Protein AF-A0AB40CS10-F1 (afdb_monomer)

Mean predicted aligned error: 10.95 Å

Radius of gyration: 21.11 Å; Cα contacts (8 Å, |Δi|>4): 238; chains: 1; bounding box: 49×52×64 Å

Structure (m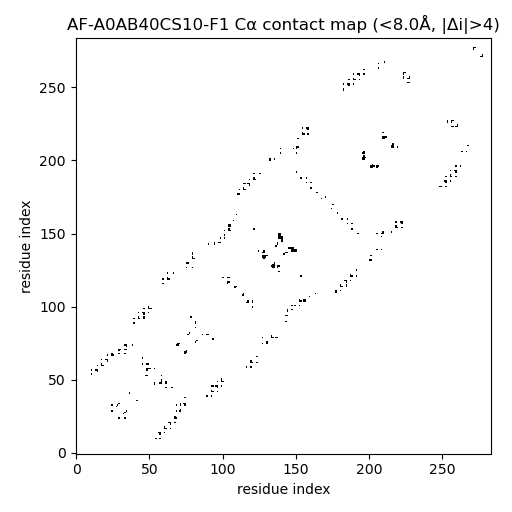mCIF, N/CA/C/O backbone):
data_AF-A0AB40CS10-F1
#
_entry.id   AF-A0AB40CS10-F1
#
loop_
_atom_site.group_PDB
_atom_site.id
_atom_site.type_symbol
_atom_site.label_atom_id
_atom_site.label_alt_id
_atom_site.label_comp_id
_atom_site.label_asym_id
_atom_site.label_entity_id
_atom_site.label_seq_id
_atom_site.pdbx_PDB_ins_code
_atom_site.Cartn_x
_atom_site.Cartn_y
_atom_site.Cartn_z
_atom_site.occupancy
_atom_site.B_iso_or_equiv
_atom_site.auth_seq_id
_atom_site.auth_comp_id
_atom_site.auth_asym_id
_atom_site.auth_atom_id
_atom_site.pdbx_PDB_model_num
ATOM 1 N N . MET A 1 1 ? -33.032 18.300 8.503 1.00 45.75 1 MET A N 1
ATOM 2 C CA . MET A 1 1 ? -31.921 19.100 9.081 1.00 45.75 1 MET A CA 1
ATOM 3 C C . MET A 1 1 ? -31.318 18.489 10.353 1.00 45.75 1 MET A C 1
ATOM 5 O O . MET A 1 1 ? -30.098 18.487 10.452 1.00 45.75 1 MET A O 1
ATOM 9 N N . GLN A 1 2 ? -32.099 17.916 11.283 1.00 42.25 2 GLN A N 1
ATOM 10 C CA . GLN A 1 2 ? -31.566 17.312 12.524 1.00 42.25 2 GLN A CA 1
ATOM 11 C C . GLN A 1 2 ? -30.641 16.091 12.319 1.00 42.25 2 GLN A C 1
ATOM 13 O O . GLN A 1 2 ? -29.603 16.027 12.966 1.00 42.25 2 GLN A O 1
ATOM 18 N N . GLN A 1 3 ? -30.928 15.184 11.374 1.00 47.53 3 GLN A N 1
ATOM 19 C CA . GLN A 1 3 ? -30.048 14.030 11.077 1.00 47.53 3 GLN A CA 1
ATOM 20 C C . GLN A 1 3 ? -28.659 14.425 10.537 1.00 47.53 3 GLN A C 1
ATOM 22 O O . GLN A 1 3 ? -27.663 13.765 10.810 1.00 47.53 3 GLN A O 1
ATOM 27 N N . ILE A 1 4 ? -28.565 15.531 9.792 1.00 51.28 4 ILE A N 1
ATOM 28 C CA . ILE A 1 4 ? -27.283 16.025 9.257 1.00 51.28 4 ILE A CA 1
ATOM 29 C C . ILE A 1 4 ? -26.457 16.678 10.376 1.00 51.28 4 ILE A C 1
ATOM 31 O O . ILE A 1 4 ? -25.229 16.586 10.389 1.00 51.28 4 ILE A O 1
ATOM 35 N N . ALA A 1 5 ? -27.127 17.333 11.329 1.00 46.53 5 ALA A N 1
ATOM 36 C CA . ALA A 1 5 ? -26.480 17.911 12.499 1.00 46.53 5 ALA A CA 1
ATOM 37 C C . ALA A 1 5 ? -25.959 16.823 13.456 1.00 46.53 5 ALA A C 1
ATOM 39 O O . ALA A 1 5 ? -24.823 16.939 13.912 1.00 46.53 5 ALA A O 1
ATOM 40 N N . SER A 1 6 ? -26.723 15.747 13.698 1.00 57.31 6 SER A N 1
ATOM 41 C CA . SER A 1 6 ? -26.280 14.639 14.559 1.00 57.31 6 SER A CA 1
ATOM 42 C C . SER A 1 6 ? -25.070 13.902 13.974 1.00 57.31 6 SER A C 1
ATOM 44 O O . SER A 1 6 ? -24.085 13.714 14.683 1.00 57.31 6 SER A O 1
ATOM 46 N N . GLY A 1 7 ? -25.070 13.605 12.668 1.00 61.88 7 GLY A N 1
ATOM 47 C CA . GLY A 1 7 ? -23.935 12.944 12.008 1.00 61.88 7 GLY A CA 1
ATOM 48 C C . GLY A 1 7 ? -22.641 13.771 12.033 1.00 61.88 7 GLY A C 1
ATOM 49 O O . GLY A 1 7 ? -21.550 13.231 12.207 1.00 61.88 7 GLY A O 1
ATOM 50 N N . LYS A 1 8 ? -22.733 15.107 11.938 1.00 62.50 8 LYS A N 1
ATOM 51 C CA . LYS A 1 8 ? -21.559 15.993 12.071 1.00 62.50 8 LYS A CA 1
ATOM 52 C C . LYS A 1 8 ? -21.007 16.043 13.499 1.00 62.50 8 LYS A C 1
ATOM 54 O O . LYS A 1 8 ? -19.799 16.204 13.667 1.00 62.50 8 LYS A O 1
ATOM 59 N N . VAL A 1 9 ? -21.864 15.950 14.516 1.00 69.19 9 VAL A N 1
ATOM 60 C CA . VAL A 1 9 ? -21.441 15.905 15.927 1.00 69.19 9 VAL A CA 1
ATOM 61 C C . VAL A 1 9 ? -20.759 14.572 16.233 1.00 69.19 9 VAL A C 1
ATOM 63 O O . VAL A 1 9 ? -19.693 14.566 16.843 1.00 69.19 9 VAL A O 1
ATOM 66 N N . GLU A 1 10 ? -21.307 13.469 15.727 1.00 72.88 10 GLU A N 1
ATOM 67 C CA . GLU A 1 10 ? -20.735 12.131 15.877 1.00 72.88 10 GLU A CA 1
ATOM 68 C C . GLU A 1 10 ? -19.341 12.024 15.239 1.00 72.88 10 GLU A C 1
ATOM 70 O O . GLU A 1 10 ? -18.393 11.602 15.898 1.00 72.88 10 GLU A O 1
ATOM 75 N N . GLN A 1 11 ? -19.165 12.521 14.009 1.00 71.38 11 GLN A N 1
ATOM 76 C CA . GLN A 1 11 ? -17.847 12.560 13.359 1.00 71.38 11 GLN A CA 1
ATOM 77 C C . GLN A 1 11 ? -16.824 13.393 14.145 1.00 71.38 11 GLN A C 1
ATOM 79 O O . GLN A 1 11 ? -15.661 13.008 14.250 1.00 71.38 11 GLN A O 1
ATOM 84 N N . LYS A 1 12 ? -17.232 14.529 14.727 1.00 75.50 12 LYS A N 1
ATOM 85 C CA . LYS A 1 12 ? -16.342 15.347 15.568 1.00 75.50 12 LYS A CA 1
ATOM 86 C C . LYS A 1 12 ? -15.947 14.622 16.854 1.00 75.50 12 LYS A C 1
ATOM 88 O O . LYS A 1 12 ? -14.774 14.660 17.222 1.00 75.50 12 LYS A O 1
ATOM 93 N N . ALA A 1 13 ? -16.895 13.955 17.511 1.00 76.56 13 ALA A N 1
ATOM 94 C CA . ALA A 1 13 ? -16.631 13.158 18.707 1.00 76.56 13 ALA A CA 1
ATOM 95 C C . ALA A 1 13 ? -15.670 11.996 18.403 1.00 76.56 13 ALA A C 1
ATOM 97 O O . ALA A 1 13 ? -14.696 11.803 19.128 1.00 76.56 13 ALA A O 1
ATOM 98 N N . GLN A 1 14 ? -15.880 11.295 17.284 1.00 77.12 14 GLN A N 1
ATOM 99 C CA . GLN A 1 14 ? -14.984 10.248 16.791 1.00 77.12 14 GLN A CA 1
ATOM 100 C C . GLN A 1 14 ? -13.567 10.788 16.556 1.00 77.12 14 GLN A C 1
ATOM 102 O O . GLN A 1 14 ? -12.605 10.242 17.089 1.00 77.12 14 GLN A O 1
ATOM 107 N N . ILE A 1 15 ? -13.415 11.899 15.827 1.00 76.06 15 ILE A N 1
ATOM 108 C CA . ILE A 1 15 ? -12.101 12.513 15.562 1.00 76.06 15 ILE A CA 1
ATOM 109 C C . ILE A 1 15 ? -11.381 12.900 16.863 1.00 76.06 15 ILE A C 1
ATOM 111 O O . ILE A 1 15 ? -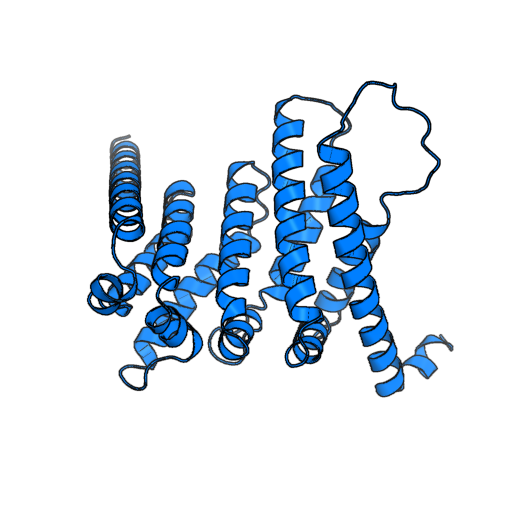10.174 12.668 16.987 1.00 76.06 15 ILE A O 1
ATOM 115 N N . LEU A 1 16 ? -12.094 13.469 17.841 1.00 78.31 16 LEU A N 1
ATOM 116 C CA . LEU A 1 16 ? -11.524 13.805 19.149 1.00 78.31 16 LEU A CA 1
ATOM 117 C C . LEU A 1 16 ? -11.071 12.551 19.899 1.00 78.31 16 LEU A C 1
ATOM 119 O O . LEU A 1 16 ? -9.929 12.504 20.355 1.00 78.31 16 LEU A O 1
ATOM 123 N N . ALA A 1 17 ? -11.913 11.518 19.953 1.00 80.06 17 ALA A N 1
ATOM 124 C CA . ALA A 1 17 ? -11.564 10.240 20.563 1.00 80.06 17 ALA A CA 1
ATOM 125 C C . ALA A 1 17 ? -10.317 9.625 19.904 1.00 80.06 17 ALA A C 1
ATOM 127 O O . ALA A 1 17 ? -9.397 9.210 20.606 1.00 80.06 17 ALA A O 1
ATOM 128 N N . PHE A 1 18 ? -10.215 9.648 18.570 1.00 74.31 18 PHE A N 1
ATOM 129 C CA . PHE A 1 18 ? -9.018 9.178 17.863 1.00 74.31 18 PHE A CA 1
ATOM 130 C C . PHE A 1 18 ? -7.791 10.029 18.126 1.00 74.31 18 PHE A C 1
ATOM 132 O O . PHE A 1 18 ? -6.685 9.499 18.180 1.00 74.31 18 PHE A O 1
ATOM 139 N N . SER A 1 19 ? -7.948 11.340 18.258 1.00 75.56 19 SER A N 1
ATOM 140 C CA . SER A 1 19 ? -6.824 12.228 18.553 1.00 75.56 19 SER A CA 1
ATOM 141 C C . SER A 1 19 ? -6.273 11.950 19.952 1.00 75.56 19 SER A C 1
ATOM 143 O O . SER A 1 19 ? -5.061 11.828 20.112 1.00 75.56 19 SER A O 1
ATOM 145 N N . ILE A 1 20 ? -7.158 11.738 20.932 1.00 79.50 20 ILE A N 1
ATOM 146 C CA . ILE A 1 20 ? -6.795 11.329 22.294 1.00 79.50 20 ILE A CA 1
ATOM 147 C C . ILE A 1 20 ? -6.145 9.941 22.284 1.00 79.50 20 ILE A C 1
ATOM 149 O O . ILE A 1 20 ? -5.067 9.776 22.846 1.00 79.50 20 ILE A O 1
ATOM 153 N N . MET A 1 21 ? -6.737 8.958 21.598 1.00 77.50 21 MET A N 1
ATOM 154 C CA . MET A 1 21 ? -6.167 7.609 21.497 1.00 77.50 21 MET A CA 1
ATOM 155 C C . MET A 1 21 ? -4.789 7.612 20.834 1.00 77.50 21 MET A C 1
ATOM 157 O O . MET A 1 21 ? -3.873 6.977 21.344 1.00 77.50 21 MET A O 1
ATOM 161 N N . ASN A 1 22 ? -4.612 8.352 19.736 1.00 72.88 22 ASN A N 1
ATOM 162 C CA . ASN A 1 22 ? -3.311 8.500 19.082 1.00 72.88 22 ASN A CA 1
ATOM 163 C C . ASN A 1 22 ? -2.281 9.135 20.023 1.00 72.88 22 ASN A C 1
ATOM 165 O O . ASN A 1 22 ? -1.144 8.670 20.068 1.00 72.88 22 ASN A O 1
ATOM 169 N N . LEU A 1 23 ? -2.677 10.153 20.795 1.00 79.12 23 LEU A N 1
ATOM 170 C CA . LEU A 1 23 ? -1.802 10.800 21.770 1.00 79.12 23 LEU A CA 1
ATOM 171 C C . LEU A 1 23 ? -1.382 9.822 22.876 1.00 79.12 23 LEU A C 1
ATOM 173 O O . LEU A 1 23 ? -0.184 9.624 23.076 1.00 79.12 23 LEU A O 1
ATOM 177 N N . ILE A 1 24 ? -2.345 9.153 23.519 1.00 75.44 24 ILE A N 1
ATOM 178 C CA . ILE A 1 24 ? -2.089 8.140 24.555 1.00 75.44 24 ILE A CA 1
ATOM 179 C C . ILE A 1 24 ? -1.156 7.062 24.009 1.00 75.44 24 ILE A C 1
ATOM 181 O O . ILE A 1 24 ? -0.142 6.749 24.632 1.00 75.44 24 ILE A O 1
ATOM 185 N N . TRP A 1 25 ? -1.444 6.522 22.823 1.00 73.06 25 TRP A N 1
ATOM 186 C CA . TRP A 1 25 ? -0.614 5.468 22.256 1.00 73.06 25 TRP A CA 1
ATOM 187 C C . TRP A 1 25 ? 0.778 5.940 21.869 1.00 73.06 25 TRP A C 1
ATOM 189 O O . TRP A 1 25 ? 1.714 5.159 22.012 1.00 73.06 25 TRP A O 1
ATOM 199 N N . SER A 1 26 ? 0.930 7.177 21.394 1.00 71.06 26 SER A N 1
ATOM 200 C CA . SER A 1 26 ? 2.242 7.741 21.065 1.00 71.06 26 SER A CA 1
ATOM 201 C C . SER A 1 26 ? 3.137 7.919 22.295 1.00 71.06 26 SER A C 1
ATOM 203 O O . SER A 1 26 ? 4.353 7.818 22.170 1.00 71.06 26 SER A O 1
ATOM 205 N N . GLN A 1 27 ? 2.541 8.130 23.474 1.00 73.88 27 GLN A N 1
ATOM 206 C CA . GLN A 1 27 ? 3.248 8.303 24.748 1.00 73.88 27 GLN A CA 1
ATOM 207 C C . GLN A 1 27 ? 3.382 7.009 25.566 1.00 73.88 27 GLN A C 1
ATOM 209 O O . GLN A 1 27 ? 4.167 6.956 26.508 1.00 73.88 27 GLN A O 1
ATOM 214 N N . SER A 1 28 ? 2.621 5.969 25.227 1.00 69.50 28 SER A N 1
ATOM 215 C CA . SER A 1 28 ? 2.643 4.683 25.928 1.00 69.50 28 SER A CA 1
ATOM 216 C C . SER A 1 28 ? 3.743 3.768 25.398 1.00 69.50 28 SER A C 1
ATOM 218 O O . SER A 1 28 ? 3.962 3.699 24.186 1.00 69.50 28 SER A O 1
ATOM 220 N N . GLU A 1 29 ? 4.356 2.968 26.276 1.00 68.19 29 GLU A N 1
ATOM 221 C CA . GLU A 1 29 ? 5.254 1.900 25.834 1.00 68.19 29 GLU A CA 1
ATOM 222 C C . GLU A 1 29 ? 4.507 0.885 24.942 1.00 68.19 29 GLU A C 1
ATOM 224 O O . GLU A 1 29 ? 3.530 0.265 25.392 1.00 68.19 29 GLU A O 1
ATOM 229 N N . PRO A 1 30 ? 4.969 0.663 23.691 1.00 64.31 30 PRO A N 1
ATOM 230 C CA . PRO A 1 30 ? 4.304 -0.206 22.718 1.00 64.31 30 PRO A CA 1
ATOM 231 C C . PRO A 1 30 ? 4.051 -1.638 23.197 1.00 64.31 30 PRO A C 1
ATOM 233 O O . PRO A 1 30 ? 3.107 -2.287 22.759 1.00 64.31 30 PRO A O 1
ATOM 236 N N . ASN A 1 31 ? 4.900 -2.153 24.081 1.00 63.72 31 ASN A N 1
ATOM 237 C CA . ASN A 1 31 ? 4.856 -3.559 24.470 1.00 63.72 31 ASN A CA 1
ATOM 238 C C . ASN A 1 31 ? 3.947 -3.813 25.678 1.00 63.72 31 ASN A C 1
ATOM 240 O O . ASN A 1 31 ? 3.448 -4.916 25.833 1.00 63.72 31 ASN A O 1
ATOM 244 N N . VAL A 1 32 ? 3.680 -2.804 26.514 1.00 65.44 32 VAL A N 1
ATOM 245 C CA . VAL A 1 32 ? 2.928 -3.001 27.765 1.00 65.44 32 VAL A CA 1
ATOM 246 C C . VAL A 1 32 ? 1.439 -2.726 27.579 1.00 65.44 32 VAL A C 1
ATOM 248 O O . VAL A 1 32 ? 0.600 -3.503 28.031 1.00 65.44 32 VAL A O 1
ATOM 251 N N . VAL A 1 33 ? 1.094 -1.623 26.910 1.00 62.44 33 VAL A N 1
ATOM 252 C CA . VAL A 1 33 ? -0.307 -1.193 26.768 1.00 62.44 33 VAL A CA 1
ATOM 253 C C . VAL A 1 33 ? -0.970 -1.860 25.564 1.00 62.44 33 VAL A C 1
ATOM 255 O O . VAL A 1 33 ? -2.112 -2.307 25.674 1.00 62.44 33 VAL A O 1
ATOM 258 N N . ARG A 1 34 ? -0.256 -1.977 24.433 1.00 69.12 34 ARG A N 1
ATOM 259 C CA . ARG A 1 34 ? -0.823 -2.475 23.161 1.00 69.12 34 ARG A CA 1
ATOM 260 C C . ARG A 1 34 ? -1.005 -3.989 23.130 1.00 69.12 34 ARG A C 1
ATOM 262 O O . ARG A 1 34 ? -1.877 -4.475 22.430 1.00 69.12 34 ARG A O 1
ATOM 269 N N . GLU A 1 35 ? -0.207 -4.723 23.901 1.00 64.81 35 GLU A N 1
ATOM 270 C CA . GLU A 1 35 ? -0.367 -6.173 24.053 1.00 64.81 35 GLU A CA 1
ATOM 271 C C . GLU A 1 35 ? -1.586 -6.521 24.924 1.00 64.81 35 GLU A C 1
ATOM 273 O O . GLU A 1 35 ? -2.267 -7.508 24.671 1.00 64.81 35 GLU A O 1
ATOM 278 N N . LYS A 1 36 ? -1.891 -5.686 25.930 1.00 64.31 36 LYS A N 1
ATOM 279 C CA . LYS A 1 36 ? -3.023 -5.890 26.851 1.00 64.31 36 LYS A CA 1
ATOM 280 C C . LYS A 1 36 ? -4.366 -5.437 26.279 1.00 64.31 36 LYS A C 1
ATOM 282 O O . LYS A 1 36 ? -5.406 -5.953 26.678 1.00 64.31 36 LYS A O 1
ATOM 287 N N . THR A 1 37 ? -4.357 -4.465 25.368 1.00 60.50 37 THR A N 1
ATOM 288 C CA . THR A 1 37 ? -5.553 -4.052 24.625 1.00 60.50 37 THR A CA 1
ATOM 289 C C . THR A 1 37 ? -5.769 -5.057 23.502 1.00 60.50 37 THR A C 1
ATOM 291 O O . THR A 1 37 ? -5.126 -4.970 22.464 1.00 60.50 37 THR A O 1
ATOM 294 N N . GLY A 1 38 ? -6.614 -6.063 23.749 1.00 64.88 38 GLY A N 1
ATOM 295 C CA . GLY A 1 38 ? -6.861 -7.168 22.819 1.00 64.88 38 GLY A CA 1
ATOM 296 C C . GLY A 1 38 ? -6.987 -6.703 21.363 1.00 64.88 38 GLY A C 1
ATOM 297 O O . GLY A 1 38 ? -7.747 -5.786 21.051 1.00 64.88 38 GLY A O 1
ATOM 298 N N . LEU A 1 39 ? -6.218 -7.341 20.476 1.00 73.56 39 LEU A N 1
ATOM 299 C CA . LEU A 1 39 ? -6.093 -6.957 19.069 1.00 73.56 39 LEU A CA 1
ATOM 300 C C . LEU A 1 39 ? -7.430 -7.012 18.316 1.00 73.56 39 LEU A C 1
ATOM 302 O O . LEU A 1 39 ? -7.689 -6.178 17.452 1.00 73.56 39 LEU A O 1
ATOM 306 N N . LEU A 1 40 ? -8.275 -7.987 18.648 1.00 77.56 40 LEU A N 1
ATOM 307 C CA . LEU A 1 40 ? -9.520 -8.250 17.933 1.00 77.56 40 LEU A CA 1
ATOM 308 C C . LEU A 1 40 ? -10.530 -7.083 18.042 1.00 77.56 40 LEU A C 1
ATOM 310 O O . LEU A 1 40 ? -10.847 -6.525 16.993 1.00 77.56 40 LEU A O 1
ATOM 314 N N . PRO A 1 41 ? -10.936 -6.603 19.240 1.00 80.19 41 PRO A N 1
ATOM 315 C CA . PRO A 1 41 ? -11.817 -5.431 19.367 1.00 80.19 41 PRO A CA 1
ATOM 316 C C . PRO A 1 41 ? -11.304 -4.181 18.644 1.00 80.19 41 PRO A C 1
ATOM 318 O O . PRO A 1 41 ? -12.066 -3.370 18.115 1.00 80.19 41 PRO A O 1
ATOM 321 N N . LEU A 1 42 ? -9.984 -4.011 18.620 1.00 79.69 42 LEU A N 1
ATOM 322 C CA . LEU A 1 42 ? -9.350 -2.876 17.974 1.00 79.69 42 LEU A CA 1
ATOM 323 C C . LEU A 1 42 ? -9.426 -2.975 16.451 1.00 79.69 42 LEU A C 1
ATOM 325 O O . LEU A 1 42 ? -9.773 -1.994 15.797 1.00 79.69 42 LEU A O 1
ATOM 329 N N . LEU A 1 43 ? -9.131 -4.145 15.884 1.00 82.12 43 LEU A N 1
ATOM 330 C CA . LEU A 1 43 ? -9.266 -4.371 14.448 1.00 82.12 43 LEU A CA 1
ATOM 331 C C . LEU A 1 43 ? -10.735 -4.330 14.007 1.00 82.12 43 LEU A C 1
ATOM 333 O O . LEU A 1 43 ? -11.016 -3.800 12.936 1.00 82.12 43 LEU A O 1
ATOM 337 N N . GLU A 1 44 ? -11.673 -4.798 14.835 1.00 86.19 44 GLU A N 1
ATOM 338 C CA . GLU A 1 44 ? -13.114 -4.672 14.582 1.00 86.19 44 GLU A CA 1
ATOM 339 C C . GLU A 1 44 ? -13.512 -3.200 14.485 1.00 86.19 44 GLU A C 1
ATOM 341 O O . GLU A 1 44 ? -14.124 -2.784 13.498 1.00 86.19 44 GLU A O 1
ATOM 346 N N . CYS A 1 45 ? -13.068 -2.385 15.443 1.00 83.88 45 CYS A N 1
ATOM 347 C CA . CYS A 1 45 ? -13.253 -0.941 15.403 1.00 83.88 45 CYS A CA 1
ATOM 348 C C . CYS A 1 45 ? -12.640 -0.336 14.126 1.00 83.88 45 CYS A C 1
ATOM 350 O O . CYS A 1 45 ? -13.314 0.394 13.402 1.00 83.88 45 CYS A O 1
ATOM 352 N N . MET A 1 46 ? -11.396 -0.692 13.779 1.00 85.88 46 MET A N 1
ATOM 353 C CA . MET A 1 46 ? -10.749 -0.201 12.553 1.00 85.88 46 MET A CA 1
ATOM 354 C C . MET A 1 46 ? -11.521 -0.602 11.291 1.00 85.88 46 MET A C 1
ATOM 356 O O . MET A 1 46 ? -11.664 0.214 10.383 1.00 85.88 46 MET A O 1
ATOM 360 N N . SER A 1 47 ? -12.055 -1.824 11.233 1.00 86.81 47 SER A N 1
ATOM 361 C CA . SER A 1 47 ? -12.824 -2.311 10.085 1.00 86.81 47 SER A CA 1
ATOM 362 C C . SER A 1 47 ? -14.080 -1.469 9.836 1.00 86.81 47 SER A C 1
ATOM 364 O O . SER A 1 47 ? -14.365 -1.124 8.689 1.00 86.81 47 SER A O 1
ATOM 366 N N . GLN A 1 48 ? -14.773 -1.055 10.904 1.00 87.12 48 GLN A N 1
ATOM 367 C CA . GLN A 1 48 ? -15.948 -0.183 10.838 1.00 87.12 48 GLN A CA 1
ATOM 368 C C . GLN A 1 48 ? -15.567 1.231 10.383 1.00 87.12 48 GLN A C 1
ATOM 370 O O . GLN A 1 48 ? -16.217 1.819 9.521 1.00 87.12 48 GLN A O 1
ATOM 375 N N . LEU A 1 49 ? -14.466 1.767 10.907 1.00 85.44 49 LEU A N 1
ATOM 376 C CA . LEU A 1 49 ? -14.016 3.132 10.619 1.00 85.44 49 LEU A CA 1
ATOM 377 C C . LEU A 1 49 ? -13.398 3.297 9.231 1.00 85.44 49 LEU A C 1
ATOM 379 O O . LEU A 1 49 ? -13.337 4.410 8.715 1.00 85.44 49 LEU A O 1
ATOM 383 N N . LEU A 1 50 ? -12.923 2.208 8.631 1.00 86.75 50 LEU A N 1
ATOM 384 C CA . LEU A 1 50 ? -12.434 2.178 7.254 1.00 86.75 50 LEU A CA 1
ATOM 385 C C . LEU A 1 50 ? -13.563 1.909 6.245 1.00 86.75 50 LEU A C 1
ATOM 387 O O . LEU A 1 50 ? -13.319 1.865 5.033 1.00 86.75 50 LEU A O 1
ATOM 391 N N . GLN A 1 51 ? -14.812 1.723 6.689 1.00 84.38 51 GLN A N 1
ATOM 392 C CA . GLN A 1 51 ? -15.949 1.596 5.777 1.00 84.38 51 GLN A CA 1
ATOM 393 C C . GLN A 1 51 ? -16.211 2.884 5.002 1.00 84.38 51 GLN A C 1
ATOM 395 O O . GLN A 1 51 ? -15.860 3.982 5.427 1.00 84.38 51 GLN A O 1
ATOM 400 N N . LYS A 1 52 ? -16.812 2.737 3.817 1.00 73.62 52 LYS A N 1
ATOM 401 C CA . LYS A 1 52 ? -17.051 3.832 2.865 1.00 73.62 52 LYS A CA 1
ATOM 402 C C . LYS A 1 52 ? -17.898 4.961 3.464 1.00 73.62 52 LYS A C 1
ATOM 404 O O . LYS A 1 52 ? -17.720 6.110 3.069 1.00 73.62 52 LYS A O 1
ATOM 409 N N . ASP A 1 53 ? -18.770 4.619 4.406 1.00 78.81 53 ASP A N 1
ATOM 410 C CA . ASP A 1 53 ? -19.704 5.550 5.041 1.00 78.81 53 ASP A CA 1
ATOM 411 C C . ASP A 1 53 ? -19.059 6.354 6.181 1.00 78.81 53 ASP A C 1
ATOM 413 O O . ASP A 1 53 ? -19.594 7.379 6.607 1.00 78.81 53 ASP A O 1
ATOM 417 N N . ALA A 1 54 ? -17.868 5.951 6.636 1.00 78.06 54 ALA A N 1
ATOM 418 C CA . ALA A 1 54 ? -17.071 6.760 7.543 1.00 78.06 54 ALA A CA 1
ATOM 419 C C . ALA A 1 54 ? -16.527 7.996 6.806 1.00 78.06 54 ALA A C 1
ATOM 421 O O . ALA A 1 54 ? -16.018 7.914 5.687 1.00 78.06 54 ALA A O 1
ATOM 422 N N . GLY A 1 55 ? -16.617 9.172 7.435 1.00 84.25 55 GLY A N 1
ATOM 423 C CA . GLY A 1 55 ? -16.086 10.408 6.855 1.00 84.25 55 GLY A CA 1
ATOM 424 C C . GLY A 1 55 ? -14.574 10.324 6.598 1.00 84.25 55 GLY A C 1
ATOM 425 O O . GLY A 1 55 ? -13.844 9.723 7.383 1.00 84.25 55 GLY A O 1
ATOM 426 N N . LEU A 1 56 ? -14.075 10.979 5.540 1.00 85.00 56 LEU A N 1
ATOM 427 C CA . LEU A 1 56 ? -12.660 10.912 5.122 1.00 85.00 56 LEU A CA 1
ATOM 428 C C . LEU A 1 56 ? -11.673 11.202 6.267 1.00 85.00 56 LEU A C 1
ATOM 430 O O . LEU A 1 56 ? -10.670 10.514 6.423 1.00 85.00 56 LEU A O 1
ATOM 434 N N . LEU A 1 57 ? -11.966 12.200 7.105 1.00 85.25 57 LEU A N 1
ATOM 435 C CA . LEU A 1 57 ? -11.116 12.526 8.253 1.00 85.25 57 LEU A CA 1
ATOM 436 C C . LEU A 1 57 ? -11.073 11.389 9.284 1.00 85.25 57 LEU A C 1
ATOM 438 O O . LEU A 1 57 ? -10.006 11.100 9.820 1.00 85.25 57 LEU A O 1
ATOM 442 N N . VAL A 1 58 ? -12.201 10.715 9.527 1.00 86.06 58 VAL A N 1
ATOM 443 C CA . VAL A 1 58 ? -12.278 9.552 10.426 1.00 86.06 58 VAL A CA 1
ATOM 444 C C . VAL A 1 58 ? -11.404 8.423 9.886 1.00 86.06 58 VAL A C 1
ATOM 446 O O . VAL A 1 58 ? -10.565 7.898 10.614 1.00 86.06 58 VAL A O 1
ATOM 449 N N . GLN A 1 59 ? -11.510 8.131 8.589 1.00 89.50 59 GLN A N 1
ATOM 450 C CA . GLN A 1 59 ? -10.694 7.121 7.913 1.00 89.50 59 GLN A CA 1
ATOM 451 C C . GLN A 1 59 ? -9.187 7.432 7.988 1.00 89.50 59 GLN A C 1
ATOM 453 O O . GLN A 1 59 ? -8.376 6.546 8.265 1.00 89.50 59 GLN A O 1
ATOM 458 N N . MET A 1 60 ? -8.792 8.698 7.801 1.00 88.19 60 MET A N 1
ATOM 459 C CA . MET A 1 60 ? -7.395 9.129 7.952 1.00 88.19 60 MET A CA 1
ATOM 460 C C . MET A 1 60 ? -6.884 8.927 9.384 1.00 88.19 60 MET A C 1
ATOM 462 O O . MET A 1 60 ? -5.773 8.438 9.593 1.00 88.19 60 MET A O 1
ATOM 466 N N . HIS A 1 61 ? -7.688 9.288 10.385 1.00 85.31 61 HIS A N 1
ATOM 467 C CA . HIS A 1 61 ? -7.336 9.068 11.785 1.00 85.31 61 HIS A CA 1
ATOM 468 C C . HIS A 1 61 ? -7.263 7.577 12.141 1.00 85.31 61 HIS A C 1
ATOM 470 O O . HIS A 1 61 ? -6.361 7.193 12.887 1.00 85.31 61 HIS A O 1
ATOM 476 N N . ALA A 1 62 ? -8.134 6.744 11.565 1.00 89.31 62 ALA A N 1
ATOM 477 C CA . ALA A 1 62 ? -8.105 5.293 11.730 1.00 89.31 62 ALA A CA 1
ATOM 478 C C . ALA A 1 62 ? -6.819 4.676 11.156 1.00 89.31 62 ALA A C 1
ATOM 480 O O . ALA A 1 62 ? -6.178 3.874 11.826 1.00 89.31 62 ALA A O 1
ATOM 481 N N . VAL A 1 63 ? -6.359 5.102 9.971 1.00 90.81 63 VAL A N 1
ATOM 482 C CA . VAL A 1 63 ? -5.086 4.614 9.399 1.00 90.81 63 VAL A CA 1
ATOM 483 C C . VAL A 1 63 ? -3.879 5.013 10.249 1.00 90.81 63 VAL A C 1
ATOM 485 O O . VAL A 1 63 ? -2.981 4.199 10.458 1.00 90.81 63 VAL A O 1
ATOM 488 N N . ARG A 1 64 ? -3.855 6.239 10.787 1.00 88.19 64 ARG A N 1
ATOM 489 C CA . ARG A 1 64 ? -2.794 6.665 11.720 1.00 88.19 64 ARG A CA 1
ATOM 490 C C . ARG A 1 64 ? -2.799 5.848 13.006 1.00 88.19 64 ARG A C 1
ATOM 492 O O . ARG A 1 64 ? -1.733 5.469 13.489 1.00 88.19 64 ARG A O 1
ATOM 499 N N . LEU A 1 65 ? -3.988 5.560 13.527 1.00 85.69 65 LEU A N 1
ATOM 500 C CA . LEU A 1 65 ? -4.143 4.725 14.706 1.00 85.69 65 LEU A CA 1
ATOM 501 C C . LEU A 1 65 ? -3.646 3.306 14.431 1.00 85.69 65 LEU A C 1
ATOM 503 O O . LEU A 1 65 ? -2.829 2.794 15.187 1.00 85.69 65 LEU A O 1
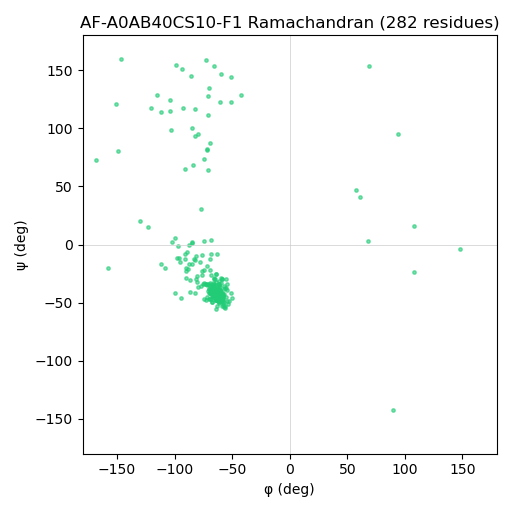ATOM 507 N N . LEU A 1 66 ? -4.051 2.720 13.304 1.00 88.50 66 LEU A N 1
ATOM 508 C CA . LEU A 1 66 ? -3.603 1.402 12.864 1.00 88.50 66 LEU A CA 1
ATOM 509 C C . LEU A 1 66 ? -2.075 1.337 12.726 1.00 88.50 66 LEU A C 1
ATOM 511 O O . LEU A 1 66 ? -1.463 0.386 13.202 1.00 88.50 66 LEU A O 1
ATOM 515 N N . PHE A 1 67 ? -1.442 2.370 12.162 1.00 88.00 67 PHE A N 1
ATOM 516 C CA . PHE A 1 67 ? 0.020 2.472 12.117 1.00 88.00 67 PHE A CA 1
ATOM 517 C C . PHE A 1 67 ? 0.642 2.450 13.522 1.00 88.00 67 PHE A C 1
ATOM 519 O O . PHE A 1 67 ? 1.572 1.690 13.784 1.00 88.00 67 PHE A O 1
ATOM 526 N N . SER A 1 68 ? 0.114 3.263 14.442 1.00 83.75 68 SER A N 1
ATOM 527 C CA . SER A 1 68 ? 0.602 3.332 15.824 1.00 83.75 68 SER A CA 1
ATOM 528 C C . SER A 1 68 ? 0.463 1.988 16.544 1.00 83.75 68 SER A C 1
ATOM 530 O O . SER A 1 68 ? 1.383 1.527 17.215 1.00 83.75 68 SER A O 1
ATOM 532 N N . VAL A 1 69 ? -0.663 1.311 16.344 1.00 82.81 69 VAL A N 1
ATOM 533 C CA . VAL A 1 69 ? -0.964 -0.002 16.922 1.00 82.81 69 VAL A CA 1
ATOM 534 C C . VAL A 1 69 ? 0.001 -1.065 16.406 1.00 82.81 69 VAL A C 1
ATOM 536 O O . VAL A 1 69 ? 0.611 -1.784 17.199 1.00 82.81 69 VAL A O 1
ATOM 539 N N . LEU A 1 70 ? 0.209 -1.114 15.089 1.00 86.00 70 LEU A N 1
ATOM 540 C CA . LEU A 1 70 ? 1.116 -2.066 14.447 1.00 86.00 70 LEU A CA 1
ATOM 541 C C . LEU A 1 70 ? 2.592 -1.789 14.750 1.00 86.00 70 LEU A C 1
ATOM 543 O O . LEU A 1 70 ? 3.424 -2.670 14.565 1.00 86.00 70 LEU A O 1
ATOM 547 N N . ASN A 1 71 ? 2.931 -0.625 15.308 1.00 84.06 71 ASN A N 1
ATOM 548 C CA . ASN A 1 71 ? 4.266 -0.371 15.851 1.00 84.06 71 ASN A CA 1
ATOM 549 C C . ASN A 1 71 ? 4.578 -1.200 17.125 1.00 84.06 71 ASN A C 1
ATOM 551 O O . ASN A 1 71 ? 5.623 -1.032 17.745 1.00 84.06 71 ASN A O 1
ATOM 555 N N . CYS A 1 72 ? 3.682 -2.100 17.548 1.00 83.44 72 CYS A N 1
ATOM 556 C CA . CYS A 1 72 ? 4.004 -3.206 18.447 1.00 83.44 72 CYS A CA 1
ATOM 557 C C . CYS A 1 72 ? 4.351 -4.467 17.620 1.00 83.44 72 CYS A C 1
ATOM 559 O O . CYS A 1 72 ? 3.474 -4.988 16.925 1.00 83.44 72 CYS A O 1
ATOM 561 N N . PRO A 1 73 ? 5.582 -5.017 17.711 1.00 81.75 73 PRO A N 1
ATOM 562 C CA . PRO A 1 73 ? 6.001 -6.169 16.905 1.00 81.75 73 PRO A CA 1
ATOM 563 C C . PRO A 1 73 ? 5.107 -7.404 17.054 1.00 81.75 73 PRO A C 1
ATOM 565 O O . PRO A 1 73 ? 4.841 -8.087 16.069 1.00 81.75 73 PRO A O 1
ATOM 568 N N . LYS A 1 74 ? 4.598 -7.678 18.264 1.00 79.94 74 LYS A N 1
ATOM 569 C CA . LYS A 1 74 ? 3.673 -8.797 18.508 1.00 79.94 74 LYS A CA 1
ATOM 570 C C . LYS A 1 74 ? 2.355 -8.609 17.758 1.00 79.94 74 LYS A C 1
ATOM 572 O O . LYS A 1 74 ? 1.894 -9.533 17.101 1.00 79.94 74 LYS A O 1
ATOM 577 N N . VAL A 1 75 ? 1.792 -7.403 17.800 1.00 81.06 75 VAL A N 1
ATOM 578 C CA . VAL A 1 75 ? 0.552 -7.058 17.091 1.00 81.06 75 VAL A CA 1
ATOM 579 C C . VAL A 1 75 ? 0.744 -7.136 15.574 1.00 81.06 75 VAL A C 1
ATOM 581 O O . VAL A 1 75 ? -0.091 -7.705 14.873 1.00 81.06 75 VAL A O 1
ATOM 584 N N . LEU A 1 76 ? 1.874 -6.642 15.061 1.00 85.44 76 LEU A N 1
ATOM 585 C CA . LEU A 1 76 ? 2.222 -6.768 13.645 1.00 85.44 76 LEU A CA 1
ATOM 586 C C . LEU A 1 76 ? 2.371 -8.234 13.214 1.00 85.44 76 LEU A C 1
ATOM 588 O O . LEU A 1 76 ? 1.879 -8.619 12.156 1.00 85.44 76 LEU A O 1
ATOM 592 N N . LEU A 1 77 ? 3.020 -9.065 14.033 1.00 82.06 77 LEU A N 1
ATOM 593 C CA . LEU A 1 77 ? 3.127 -10.504 13.790 1.00 82.06 77 LEU A CA 1
ATOM 594 C C . LEU A 1 77 ? 1.756 -11.186 13.780 1.00 82.06 77 LEU A C 1
ATOM 596 O O . LEU A 1 77 ? 1.509 -12.010 12.905 1.00 82.06 77 LEU A O 1
ATOM 600 N N . MET A 1 78 ? 0.854 -10.824 14.694 1.00 79.25 78 MET A N 1
ATOM 601 C CA . MET A 1 78 ? -0.513 -11.351 14.706 1.00 79.25 78 MET A CA 1
ATOM 602 C C . MET A 1 78 ? -1.278 -10.979 13.431 1.00 79.25 78 MET A C 1
ATOM 604 O O . MET A 1 78 ? -1.927 -11.845 12.851 1.00 79.25 78 MET A O 1
ATOM 608 N N . LEU A 1 79 ? -1.148 -9.739 12.943 1.00 82.19 79 LEU A N 1
ATOM 609 C CA . LEU A 1 79 ? -1.754 -9.321 11.674 1.00 82.19 79 LEU A CA 1
ATOM 610 C C . LEU A 1 79 ? -1.180 -10.102 10.475 1.00 82.19 79 LEU A C 1
ATOM 612 O O . LEU A 1 79 ? -1.929 -10.542 9.606 1.00 82.19 79 LEU A O 1
ATOM 616 N N . ASN A 1 80 ? 0.137 -10.318 10.444 1.00 78.56 80 ASN A N 1
ATOM 617 C CA . ASN A 1 80 ? 0.806 -10.960 9.307 1.00 78.56 80 ASN A CA 1
ATOM 618 C C . ASN A 1 80 ? 0.673 -12.492 9.296 1.00 78.56 80 ASN A C 1
ATOM 620 O O . ASN A 1 80 ? 0.548 -13.084 8.230 1.00 78.56 80 ASN A O 1
ATOM 624 N N . CYS A 1 81 ? 0.702 -13.145 10.460 1.00 71.00 81 CYS A N 1
ATOM 625 C CA . CYS A 1 81 ? 0.764 -14.609 10.581 1.00 71.00 81 CYS A CA 1
ATOM 626 C C . CYS A 1 81 ? -0.550 -15.232 11.075 1.00 71.00 81 CYS A C 1
ATOM 628 O O . CYS A 1 81 ? -0.817 -16.395 10.792 1.00 71.00 81 CYS A O 1
ATOM 630 N N . GLY A 1 82 ? -1.428 -14.454 11.722 1.00 60.84 82 GLY A N 1
ATOM 631 C CA . GLY A 1 82 ? -2.609 -14.958 12.439 1.00 60.84 82 GLY A CA 1
ATOM 632 C C . GLY A 1 82 ? -2.217 -15.745 13.686 1.00 60.84 82 GLY A C 1
ATOM 633 O O . GLY A 1 82 ? -1.110 -16.273 13.789 1.00 60.84 82 GLY A O 1
ATOM 634 N N . THR A 1 83 ? -3.101 -15.787 14.676 1.00 55.12 83 THR A N 1
ATOM 635 C CA . THR A 1 83 ? -2.878 -16.539 15.918 1.00 55.12 83 THR A CA 1
ATOM 636 C C . THR A 1 83 ? -3.476 -17.934 15.822 1.00 55.12 83 THR A C 1
ATOM 638 O O . THR A 1 83 ? -4.474 -18.138 15.147 1.00 55.12 83 THR A O 1
ATOM 641 N N . SER A 1 84 ? -2.899 -18.897 16.542 1.00 54.53 84 SER A N 1
ATOM 642 C CA . SER A 1 84 ? -3.388 -20.283 16.627 1.00 54.53 84 SER A CA 1
ATOM 643 C C . SER A 1 84 ? -4.725 -20.445 17.368 1.00 54.53 84 SER A C 1
ATOM 645 O O . SER A 1 84 ? -5.295 -21.532 17.359 1.00 54.53 84 SER A O 1
ATOM 647 N N . GLN A 1 85 ? -5.231 -19.387 18.004 1.00 48.97 85 GLN A N 1
ATOM 648 C CA . GLN A 1 85 ? -6.529 -19.343 18.679 1.00 48.97 85 GLN A CA 1
ATOM 649 C C . GLN A 1 85 ? -7.433 -18.339 17.942 1.00 48.97 85 GLN A C 1
ATOM 651 O O . GLN A 1 85 ? -6.996 -17.224 17.656 1.00 48.97 85 GLN A O 1
ATOM 656 N N . ASP A 1 86 ? -8.646 -18.777 17.583 1.00 55.25 86 ASP A N 1
ATOM 657 C CA . ASP A 1 86 ? -9.704 -18.039 16.861 1.00 55.25 86 ASP A CA 1
ATOM 658 C C . ASP A 1 86 ? -9.340 -17.458 15.482 1.00 55.25 86 ASP A C 1
ATOM 660 O O . ASP A 1 86 ? -9.673 -16.324 15.128 1.00 55.25 86 ASP A O 1
ATOM 664 N N . ILE A 1 87 ? -8.708 -18.299 14.658 1.00 63.41 87 ILE A N 1
ATOM 665 C CA . ILE A 1 87 ? -8.236 -17.991 13.297 1.00 63.41 87 ILE A CA 1
ATOM 666 C C . ILE A 1 87 ? -9.336 -17.351 12.428 1.00 63.41 87 ILE A C 1
ATOM 668 O O . ILE A 1 87 ? -9.096 -16.327 11.799 1.00 63.41 87 ILE A O 1
ATOM 672 N N . SER A 1 88 ? -10.562 -17.887 12.430 1.00 70.50 88 SER A N 1
ATOM 673 C CA . SER A 1 88 ? -11.595 -17.453 11.474 1.00 70.50 88 SER A CA 1
ATOM 674 C C . SER A 1 88 ? -12.133 -16.040 11.724 1.00 70.50 88 SER A C 1
ATOM 676 O O . SER A 1 88 ? -12.419 -15.330 10.761 1.00 70.50 88 SER A O 1
ATOM 678 N N . ALA A 1 89 ? -12.314 -15.634 12.985 1.00 76.12 89 ALA A N 1
ATOM 679 C CA . ALA A 1 89 ? -12.854 -14.311 13.304 1.00 76.12 89 ALA A CA 1
ATOM 680 C C . ALA A 1 89 ? -11.796 -13.229 13.056 1.00 76.12 89 ALA A C 1
ATOM 682 O O . ALA A 1 89 ? -12.057 -12.239 12.373 1.00 76.12 89 ALA A O 1
ATOM 683 N N . LEU A 1 90 ? -10.572 -13.464 13.536 1.00 78.44 90 LEU A N 1
ATOM 684 C CA . LEU A 1 90 ? -9.456 -12.545 13.347 1.00 78.44 90 LEU A CA 1
ATOM 685 C C . LEU A 1 90 ? -9.095 -12.379 11.863 1.00 78.44 90 LEU A C 1
ATOM 687 O O . LEU A 1 90 ? -8.890 -11.254 11.411 1.00 78.44 90 LEU A O 1
ATOM 691 N N . GLU A 1 91 ? -9.066 -13.464 11.084 1.00 79.25 91 GLU A N 1
ATOM 692 C CA . GLU A 1 91 ? -8.811 -13.395 9.638 1.00 79.25 91 GLU A CA 1
ATOM 693 C C . GLU A 1 91 ? -9.898 -12.626 8.885 1.00 79.25 91 GLU A C 1
ATOM 695 O O . GLU A 1 91 ? -9.576 -11.834 7.994 1.00 79.25 91 GLU A O 1
ATOM 700 N N . GLY A 1 92 ? -11.168 -12.793 9.266 1.00 81.75 92 GLY A N 1
ATOM 701 C CA . GLY A 1 92 ? -12.273 -12.019 8.700 1.00 81.75 92 GLY A CA 1
ATOM 702 C C . GLY A 1 92 ? -12.104 -10.519 8.940 1.00 81.75 92 GLY A C 1
ATOM 703 O O . GLY A 1 92 ? -12.174 -9.723 8.004 1.00 81.75 92 GLY A O 1
ATOM 704 N N . VAL A 1 93 ? -11.788 -10.125 10.175 1.00 84.44 93 VAL A N 1
ATOM 705 C CA . VAL A 1 93 ? -11.598 -8.711 10.529 1.00 84.44 93 VAL A CA 1
ATOM 706 C C . VAL A 1 93 ? -10.365 -8.117 9.838 1.00 84.44 93 VAL A C 1
ATOM 708 O O . VAL A 1 93 ? -10.433 -7.002 9.315 1.00 84.44 93 VAL A O 1
ATOM 711 N N . ILE A 1 94 ? -9.249 -8.855 9.780 1.00 84.94 94 ILE A N 1
ATOM 712 C CA . ILE A 1 94 ? -8.048 -8.440 9.037 1.00 84.94 94 ILE A CA 1
ATOM 713 C C . ILE A 1 94 ? -8.391 -8.215 7.561 1.00 84.94 94 ILE A C 1
ATOM 715 O O . ILE A 1 94 ? -8.004 -7.191 6.996 1.00 84.94 94 ILE A O 1
ATOM 719 N N . SER A 1 95 ? -9.163 -9.121 6.959 1.00 85.88 95 SER A N 1
ATOM 720 C CA . SER A 1 95 ? -9.609 -8.989 5.569 1.00 85.88 95 SER A CA 1
ATOM 721 C C . SER A 1 95 ? -10.424 -7.711 5.368 1.00 85.88 95 SER A C 1
ATOM 723 O O . SER A 1 95 ? -10.112 -6.928 4.474 1.00 85.88 95 SER A O 1
ATOM 725 N N . CYS A 1 96 ? -11.384 -7.417 6.253 1.00 86.94 96 CYS A N 1
ATOM 726 C CA . CYS A 1 96 ? -12.174 -6.183 6.187 1.00 86.94 96 CYS A CA 1
ATOM 727 C C . CYS A 1 96 ? -11.320 -4.911 6.330 1.00 86.94 96 CYS A C 1
ATOM 729 O O . CYS A 1 96 ? -11.556 -3.919 5.634 1.00 86.94 96 CYS A O 1
ATOM 731 N N . VAL A 1 97 ? -10.316 -4.921 7.216 1.00 89.31 97 VAL A N 1
ATOM 732 C CA . VAL A 1 97 ? -9.368 -3.803 7.360 1.00 89.31 97 VAL A CA 1
ATOM 733 C C . VAL A 1 97 ? -8.592 -3.599 6.060 1.00 89.31 97 VAL A C 1
ATOM 735 O O . VAL A 1 97 ? -8.522 -2.478 5.555 1.00 89.31 97 VAL A O 1
ATOM 738 N N . LEU A 1 98 ? -8.047 -4.672 5.486 1.00 89.38 98 LEU A N 1
ATOM 739 C CA . LEU A 1 98 ? -7.250 -4.607 4.263 1.00 89.38 98 LEU A CA 1
ATOM 740 C C . LEU A 1 98 ? -8.096 -4.209 3.044 1.00 89.38 98 LEU A C 1
ATOM 742 O O . LEU A 1 98 ? -7.654 -3.386 2.246 1.00 89.38 98 LEU A O 1
ATOM 746 N N . GLU A 1 99 ? -9.336 -4.683 2.933 1.00 88.69 99 GLU A N 1
ATOM 747 C CA . GLU A 1 99 ? -10.305 -4.204 1.939 1.00 88.69 99 GLU A CA 1
ATOM 748 C C . GLU A 1 99 ? -10.603 -2.708 2.101 1.00 88.69 99 GLU A C 1
ATOM 750 O O . GLU A 1 99 ? -10.715 -1.975 1.115 1.00 88.69 99 GLU A O 1
ATOM 755 N N . GLY A 1 100 ? -10.698 -2.226 3.344 1.00 89.12 100 GLY A N 1
ATOM 756 C CA . GLY A 1 100 ? -10.818 -0.803 3.651 1.00 89.12 100 GLY A CA 1
ATOM 757 C C . GLY A 1 100 ? -9.650 0.018 3.116 1.00 89.12 100 GLY A C 1
ATOM 758 O O . GLY A 1 100 ? -9.867 1.023 2.439 1.00 89.12 100 GLY A O 1
ATOM 759 N N . LEU A 1 101 ? -8.420 -0.448 3.341 1.00 91.50 101 LEU A N 1
ATOM 760 C CA . LEU A 1 101 ? -7.213 0.179 2.794 1.00 91.50 101 LEU A CA 1
ATOM 761 C C . LEU A 1 101 ? -7.170 0.112 1.260 1.00 91.50 101 LEU A C 1
ATOM 763 O O . LEU A 1 101 ? -6.774 1.079 0.611 1.00 91.50 101 LEU A O 1
ATOM 767 N N . ALA A 1 102 ? -7.599 -1.004 0.671 1.00 90.75 102 ALA A N 1
ATOM 768 C CA . ALA A 1 102 ? -7.632 -1.201 -0.774 1.00 90.75 102 ALA A CA 1
ATOM 769 C C . ALA A 1 102 ? -8.583 -0.217 -1.465 1.00 90.75 102 ALA A C 1
ATOM 771 O O . ALA A 1 102 ? -8.207 0.433 -2.442 1.00 90.75 102 ALA A O 1
ATOM 772 N N . ARG A 1 103 ? -9.793 -0.040 -0.914 1.00 88.50 103 ARG A N 1
ATOM 773 C CA . ARG A 1 103 ? -10.784 0.925 -1.420 1.00 88.50 103 ARG A CA 1
ATOM 774 C C . ARG A 1 103 ? -10.218 2.341 -1.501 1.00 88.50 103 ARG A C 1
ATOM 776 O O . ARG A 1 103 ? -10.511 3.045 -2.464 1.00 88.50 103 ARG A O 1
ATOM 783 N N . THR A 1 104 ? -9.381 2.734 -0.544 1.00 86.25 104 THR A N 1
ATOM 784 C CA . THR A 1 104 ? -8.707 4.041 -0.542 1.00 86.25 104 THR A CA 1
ATOM 785 C C . THR A 1 104 ? -7.783 4.240 -1.741 1.00 86.25 104 THR A C 1
ATOM 787 O O . THR A 1 104 ? -7.690 5.349 -2.264 1.00 86.25 104 THR A O 1
ATOM 790 N N . LEU A 1 105 ? -7.105 3.185 -2.194 1.00 88.50 105 LEU A N 1
ATOM 791 C CA . LEU A 1 105 ? -6.204 3.261 -3.346 1.00 88.50 105 LEU A CA 1
ATOM 792 C C . LEU A 1 105 ? -6.961 3.192 -4.681 1.00 88.50 105 LEU A C 1
ATOM 794 O O . LEU A 1 105 ? -6.548 3.837 -5.638 1.00 88.50 105 LEU A O 1
ATOM 798 N N . VAL A 1 106 ? -8.085 2.466 -4.736 1.00 81.94 106 VAL A N 1
ATOM 799 C CA . VAL A 1 106 ? -8.938 2.354 -5.939 1.00 81.94 106 VAL A CA 1
ATOM 800 C C . VAL A 1 106 ? -9.699 3.650 -6.229 1.00 81.94 106 VAL A C 1
ATOM 802 O O . VAL A 1 106 ? -9.969 3.979 -7.384 1.00 81.94 106 VAL A O 1
ATOM 805 N N . GLN A 1 107 ? -10.109 4.387 -5.194 1.00 70.62 107 GLN A N 1
ATOM 806 C CA . GLN A 1 107 ? -10.983 5.535 -5.391 1.00 70.62 107 GLN A CA 1
ATOM 807 C C . GLN A 1 107 ? -10.228 6.687 -6.070 1.00 70.62 107 GLN A C 1
ATOM 809 O O . GLN A 1 107 ? -9.357 7.312 -5.469 1.00 70.62 107 GLN A O 1
ATOM 814 N N . ALA A 1 108 ? -10.598 6.988 -7.321 1.00 57.59 108 ALA A N 1
ATOM 815 C CA . ALA A 1 108 ? -10.036 8.062 -8.142 1.00 57.59 108 ALA A CA 1
ATOM 816 C C . ALA A 1 108 ? -10.454 9.455 -7.636 1.00 57.59 108 ALA A C 1
ATOM 818 O O . ALA A 1 108 ? -11.195 10.189 -8.289 1.00 57.59 108 ALA A O 1
ATOM 819 N N . ARG A 1 109 ? -10.019 9.811 -6.428 1.00 67.06 109 ARG A N 1
ATOM 820 C CA . ARG A 1 109 ? -10.239 11.126 -5.832 1.00 67.06 109 ARG A CA 1
ATOM 821 C C . ARG A 1 109 ? -8.949 11.927 -5.918 1.00 67.06 109 ARG A C 1
ATOM 823 O O . ARG A 1 109 ? -7.897 11.481 -5.475 1.00 67.06 109 ARG A O 1
ATOM 830 N N . THR A 1 110 ? -9.026 13.102 -6.529 1.00 69.12 110 THR A N 1
ATOM 831 C CA . THR A 1 110 ? -7.852 13.902 -6.910 1.00 69.12 110 THR A CA 1
ATOM 832 C C . THR A 1 110 ? -7.579 15.074 -5.968 1.00 69.12 110 THR A C 1
ATOM 834 O O . THR A 1 110 ? -6.634 15.833 -6.212 1.00 69.12 110 THR A O 1
ATOM 837 N N . GLY A 1 111 ? -8.376 15.221 -4.902 1.00 81.56 111 GLY A N 1
ATOM 838 C CA . GLY A 1 111 ? -8.280 16.317 -3.948 1.00 81.56 111 GLY A CA 1
ATOM 839 C C . GLY A 1 111 ? -7.060 16.210 -3.019 1.00 81.56 111 GLY A C 1
ATOM 840 O O . GLY A 1 111 ? -6.530 15.119 -2.793 1.00 81.56 111 GLY A O 1
ATOM 841 N N . PRO A 1 112 ? -6.613 17.324 -2.406 1.00 84.69 112 PRO A N 1
ATOM 842 C CA . PRO A 1 112 ? -5.439 17.327 -1.528 1.00 84.69 112 PRO A CA 1
ATOM 843 C C . PRO A 1 112 ? -5.532 16.360 -0.339 1.00 84.69 112 PRO A C 1
ATOM 845 O O . PRO A 1 112 ? -4.524 15.784 0.072 1.00 84.69 112 PRO A O 1
ATOM 848 N N . GLN A 1 113 ? -6.726 16.184 0.237 1.00 86.75 113 GLN A N 1
ATOM 849 C CA . GLN A 1 113 ? -6.928 15.262 1.361 1.00 86.75 113 GLN A CA 1
ATOM 850 C C . GLN A 1 113 ? -6.881 13.799 0.919 1.00 86.75 113 GLN A C 1
ATOM 852 O O . GLN A 1 113 ? -6.340 12.969 1.644 1.00 86.75 113 GLN A O 1
ATOM 857 N N . ASP A 1 114 ? -7.359 13.495 -0.286 1.00 87.31 114 ASP A N 1
ATOM 858 C CA . ASP A 1 114 ? -7.315 12.144 -0.840 1.00 87.31 114 ASP A CA 1
ATOM 859 C C . ASP A 1 114 ? -5.873 11.714 -1.120 1.00 87.31 114 ASP A C 1
ATOM 861 O O . ASP A 1 114 ? -5.456 10.644 -0.686 1.00 87.31 114 ASP A O 1
ATOM 865 N N . VAL A 1 115 ? -5.061 12.597 -1.717 1.00 88.62 115 VAL A N 1
ATOM 866 C CA . VAL A 1 115 ? -3.625 12.345 -1.940 1.00 88.62 115 VAL A CA 1
ATOM 867 C C . VAL A 1 115 ? -2.893 12.122 -0.609 1.00 88.62 115 VAL A C 1
ATOM 869 O O . VAL A 1 115 ? -2.066 11.215 -0.487 1.00 88.62 115 VAL A O 1
ATOM 872 N N . LYS A 1 116 ? -3.215 12.909 0.431 1.00 90.75 116 LYS A N 1
ATOM 873 C CA . LYS A 1 116 ? -2.672 12.699 1.787 1.00 90.75 116 LYS A CA 1
ATOM 874 C C . LYS A 1 116 ? -3.098 11.356 2.370 1.00 90.75 116 LYS A C 1
ATOM 876 O O . LYS A 1 116 ? -2.299 10.723 3.061 1.00 90.75 116 LYS A O 1
ATOM 881 N N . TYR A 1 117 ? -4.339 10.947 2.132 1.00 90.69 117 TYR A N 1
ATOM 882 C CA . TYR A 1 117 ? -4.873 9.698 2.648 1.00 90.69 117 TYR A CA 1
ATOM 883 C C . TYR A 1 117 ? -4.237 8.488 1.952 1.00 90.69 117 TYR A C 1
ATOM 885 O O . TYR A 1 117 ? -3.704 7.612 2.631 1.00 90.69 117 TYR A O 1
ATOM 893 N N . GLN A 1 118 ? -4.149 8.503 0.619 1.00 92.62 118 GLN A N 1
ATOM 894 C CA . GLN A 1 118 ? -3.420 7.506 -0.171 1.00 92.62 118 GLN A CA 1
ATOM 895 C C . GLN A 1 118 ? -1.963 7.389 0.284 1.00 92.62 118 GLN A C 1
ATOM 897 O O . GLN A 1 118 ? -1.478 6.283 0.517 1.00 92.62 118 GLN A O 1
ATOM 902 N N . LYS A 1 119 ? -1.278 8.521 0.510 1.00 92.88 119 LYS A N 1
ATOM 903 C CA . LYS A 1 119 ? 0.105 8.519 1.011 1.00 92.88 119 LYS A CA 1
ATOM 904 C C . LYS A 1 119 ? 0.217 7.804 2.360 1.00 92.88 119 LYS A C 1
ATOM 906 O O . LYS A 1 119 ? 1.138 7.016 2.550 1.00 92.88 119 LYS A O 1
ATOM 911 N N . GLN A 1 120 ? -0.706 8.054 3.291 1.00 93.81 120 GLN A N 1
ATOM 912 C CA . GLN A 1 120 ? -0.705 7.383 4.599 1.00 93.81 120 GLN A CA 1
ATOM 913 C C . GLN A 1 120 ? -0.912 5.872 4.471 1.00 93.81 120 GLN A C 1
ATOM 915 O O . GLN A 1 120 ? -0.233 5.114 5.160 1.00 93.81 120 GLN A O 1
ATOM 920 N N . VAL A 1 121 ? -1.791 5.434 3.566 1.00 95.00 121 VAL A N 1
ATOM 921 C CA . VAL A 1 121 ? -1.985 4.006 3.285 1.00 95.00 121 VAL A CA 1
ATOM 922 C C . VAL A 1 121 ? -0.715 3.385 2.699 1.00 95.00 121 VAL A C 1
ATOM 924 O O . VAL A 1 121 ? -0.297 2.332 3.167 1.00 95.00 121 VAL A O 1
ATOM 927 N N . ILE A 1 122 ? -0.042 4.042 1.749 1.00 95.25 122 ILE A N 1
ATOM 928 C CA . ILE A 1 122 ? 1.221 3.536 1.179 1.00 95.25 122 ILE A CA 1
ATOM 929 C C . ILE A 1 122 ? 2.315 3.416 2.248 1.00 95.25 122 ILE A C 1
ATOM 931 O O . ILE A 1 122 ? 3.012 2.404 2.296 1.00 95.25 122 ILE A O 1
ATOM 935 N N . ILE A 1 123 ? 2.438 4.402 3.140 1.00 95.31 123 ILE A N 1
ATOM 936 C CA . ILE A 1 123 ? 3.387 4.345 4.263 1.00 95.31 123 ILE A CA 1
ATOM 937 C C . ILE A 1 123 ? 3.063 3.172 5.197 1.00 95.31 123 ILE A C 1
ATOM 939 O O . ILE A 1 123 ? 3.966 2.442 5.607 1.00 95.31 123 ILE A O 1
ATOM 943 N N . LEU A 1 124 ? 1.781 2.958 5.507 1.00 95.00 124 LEU A N 1
ATOM 944 C CA . LEU A 1 124 ? 1.342 1.825 6.317 1.00 95.00 124 LEU A CA 1
ATOM 945 C C . LEU A 1 124 ? 1.681 0.484 5.650 1.00 95.00 124 LEU A C 1
ATOM 947 O O . LEU A 1 124 ? 2.225 -0.401 6.305 1.00 95.00 124 LEU A O 1
ATOM 951 N N . LEU A 1 125 ? 1.428 0.343 4.348 1.00 94.56 125 LEU A N 1
ATOM 952 C CA . LEU A 1 125 ? 1.786 -0.858 3.588 1.00 94.56 125 LEU A CA 1
ATOM 953 C C . LEU A 1 125 ? 3.303 -1.081 3.560 1.00 94.56 125 LEU A C 1
ATOM 955 O O . LEU A 1 125 ? 3.761 -2.213 3.696 1.00 94.56 125 LEU A O 1
ATOM 959 N N . ALA A 1 126 ? 4.100 -0.014 3.452 1.00 94.56 126 ALA A N 1
ATOM 960 C CA . ALA A 1 126 ? 5.556 -0.109 3.516 1.00 94.56 126 ALA A CA 1
ATOM 961 C C . ALA A 1 126 ? 6.066 -0.566 4.891 1.00 94.56 126 ALA A C 1
ATOM 963 O O . ALA A 1 126 ? 7.059 -1.304 4.981 1.00 94.56 126 ALA A O 1
ATOM 964 N N . PHE A 1 127 ? 5.380 -0.147 5.954 1.00 93.19 127 PHE A N 1
ATOM 965 C CA . PHE A 1 127 ? 5.632 -0.611 7.310 1.00 93.19 127 PHE A CA 1
ATOM 966 C C . PHE A 1 127 ? 5.252 -2.085 7.479 1.00 93.19 127 PHE A C 1
ATOM 968 O O . PHE A 1 127 ? 6.083 -2.863 7.944 1.00 93.19 127 PHE A O 1
ATOM 975 N N . IL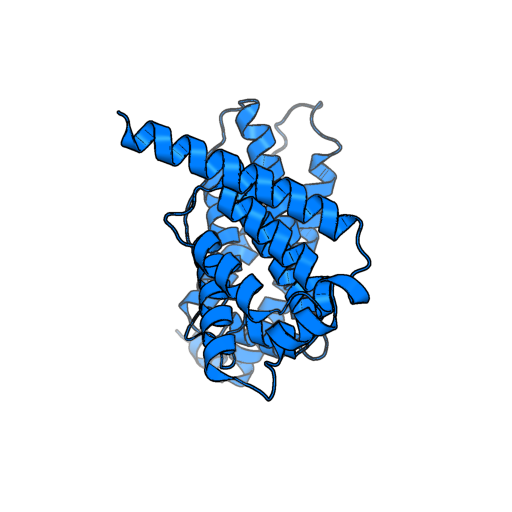E A 1 128 ? 4.074 -2.505 7.007 1.00 91.94 128 ILE A N 1
ATOM 976 C CA . ILE A 1 128 ? 3.658 -3.917 7.021 1.00 91.94 128 ILE A CA 1
ATOM 977 C C . ILE A 1 128 ? 4.679 -4.779 6.275 1.00 91.94 128 ILE A C 1
ATOM 979 O O . ILE A 1 128 ? 5.210 -5.729 6.840 1.00 91.94 128 ILE A O 1
ATOM 983 N N . ALA A 1 129 ? 5.071 -4.381 5.064 1.00 91.50 129 ALA A N 1
ATOM 984 C CA . ALA A 1 129 ? 6.079 -5.076 4.269 1.00 91.50 129 ALA A CA 1
ATOM 985 C C . ALA A 1 129 ? 7.484 -5.111 4.905 1.00 91.50 129 ALA A C 1
ATOM 987 O O . ALA A 1 129 ? 8.397 -5.717 4.343 1.00 91.50 129 ALA A O 1
ATOM 988 N N . SER A 1 130 ? 7.732 -4.393 6.010 1.00 89.25 130 SER A N 1
ATOM 989 C CA . SER A 1 130 ? 9.042 -4.395 6.689 1.00 89.25 130 SER A CA 1
ATOM 990 C C . SER A 1 130 ? 9.224 -5.564 7.644 1.00 89.25 130 SER A C 1
ATOM 992 O O . SER A 1 130 ? 10.355 -5.867 8.009 1.00 89.25 130 SER A O 1
ATOM 994 N N . SER A 1 131 ? 8.147 -6.283 7.968 1.00 87.31 131 SER A N 1
ATOM 995 C CA . SER A 1 131 ? 8.203 -7.514 8.762 1.00 87.31 131 SER A CA 1
ATOM 996 C C . SER A 1 131 ? 8.740 -8.734 7.995 1.00 87.31 131 SER A C 1
ATOM 998 O O . SER A 1 131 ? 8.786 -9.836 8.540 1.00 87.31 131 SER A O 1
ATOM 1000 N N . GLY A 1 132 ? 9.156 -8.563 6.735 1.00 86.25 132 GLY A N 1
ATOM 1001 C CA . GLY A 1 132 ? 9.706 -9.625 5.897 1.00 86.25 132 GLY A CA 1
ATOM 1002 C C . GLY A 1 132 ? 8.630 -10.362 5.101 1.00 86.25 132 GLY A C 1
ATOM 1003 O O . GLY A 1 132 ? 7.698 -9.749 4.583 1.00 86.25 132 GLY A O 1
ATOM 1004 N N . LYS A 1 133 ? 8.782 -11.685 4.958 1.00 86.19 133 LYS A N 1
ATOM 1005 C CA . LYS A 1 133 ? 7.942 -12.505 4.071 1.00 86.19 133 LYS A CA 1
ATOM 1006 C C . LYS A 1 133 ? 6.455 -12.451 4.432 1.00 86.19 133 LYS A C 1
ATOM 1008 O O . LYS A 1 133 ? 5.642 -12.242 3.545 1.00 86.19 133 LYS A O 1
ATOM 1013 N N . SER A 1 134 ? 6.110 -12.563 5.714 1.00 85.44 134 SER A N 1
ATOM 1014 C CA . SER A 1 134 ? 4.707 -12.569 6.144 1.00 85.44 134 SER A CA 1
ATOM 1015 C C . SER A 1 134 ? 4.006 -11.232 5.883 1.00 85.44 134 SER A C 1
ATOM 1017 O O . SER A 1 134 ? 2.861 -11.216 5.449 1.00 85.44 134 SER A O 1
ATOM 1019 N N . GLY A 1 135 ? 4.695 -10.102 6.067 1.00 88.50 135 GLY A N 1
ATOM 1020 C CA . GLY A 1 135 ? 4.169 -8.791 5.678 1.00 88.50 135 GLY A CA 1
ATOM 1021 C C . GLY A 1 135 ? 4.067 -8.616 4.166 1.00 88.50 135 GLY A C 1
ATOM 1022 O O . GLY A 1 135 ? 3.125 -8.002 3.680 1.00 88.50 135 GLY A O 1
ATOM 1023 N N . PHE A 1 136 ? 5.006 -9.174 3.400 1.00 88.50 136 PHE A N 1
ATOM 1024 C CA . PHE A 1 136 ? 4.907 -9.188 1.941 1.00 88.50 136 PHE A CA 1
ATOM 1025 C C . PHE A 1 136 ? 3.710 -10.011 1.450 1.00 88.50 136 PHE A C 1
ATOM 1027 O O . PHE A 1 136 ? 3.005 -9.563 0.549 1.00 88.50 136 PHE A O 1
ATOM 1034 N N . ASP A 1 137 ? 3.427 -11.154 2.076 1.00 86.88 137 ASP A N 1
ATOM 1035 C CA . ASP A 1 137 ? 2.276 -11.996 1.736 1.00 86.88 137 ASP A CA 1
ATOM 1036 C C . ASP A 1 137 ? 0.937 -11.249 1.906 1.00 86.88 137 ASP A C 1
ATOM 1038 O O . ASP A 1 137 ? 0.019 -11.411 1.096 1.00 86.88 137 ASP A O 1
ATOM 1042 N N . VAL A 1 138 ? 0.855 -10.338 2.886 1.00 87.38 138 VAL A N 1
ATOM 1043 C CA . VAL A 1 138 ? -0.286 -9.419 3.059 1.00 87.38 138 VAL A CA 1
ATOM 1044 C C . VAL A 1 138 ? -0.468 -8.488 1.848 1.00 87.38 138 VAL A C 1
ATOM 1046 O O . VAL A 1 138 ? -1.601 -8.161 1.494 1.00 87.38 138 VAL A O 1
ATOM 1049 N N . LEU A 1 139 ? 0.617 -8.067 1.184 1.00 8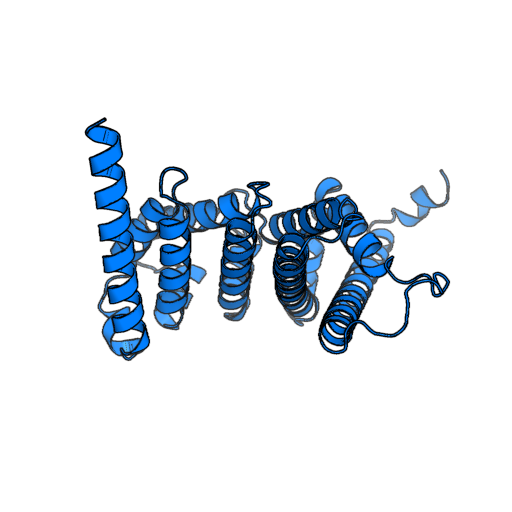8.38 139 LEU A N 1
ATOM 1050 C CA . LEU A 1 139 ? 0.565 -7.153 0.034 1.00 88.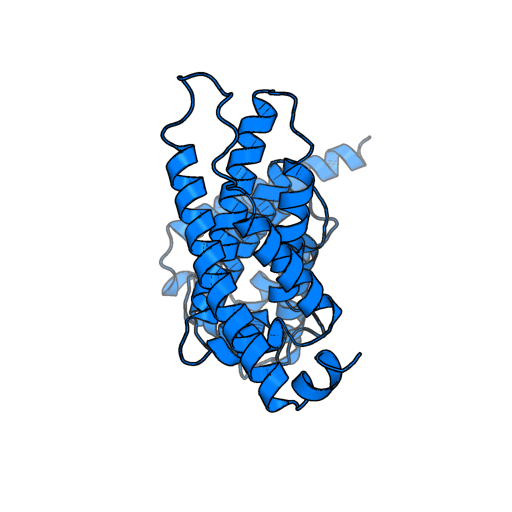38 139 LEU A CA 1
ATOM 1051 C C . LEU A 1 139 ? 0.133 -7.845 -1.272 1.00 88.38 139 LEU A C 1
ATOM 1053 O O . LEU A 1 139 ? -0.540 -7.217 -2.090 1.00 88.38 139 LEU A O 1
ATOM 1057 N N . ILE A 1 140 ? 0.527 -9.103 -1.491 1.00 81.12 140 ILE A N 1
ATOM 1058 C CA . ILE A 1 140 ? 0.305 -9.821 -2.764 1.00 81.12 140 ILE A CA 1
ATOM 1059 C C . ILE A 1 140 ? -0.890 -10.787 -2.749 1.00 81.12 140 ILE A C 1
ATOM 1061 O O . ILE A 1 140 ? -1.131 -11.469 -3.741 1.00 81.12 140 ILE A O 1
ATOM 1065 N N . SER A 1 141 ? -1.674 -10.818 -1.666 1.00 66.56 141 SER A N 1
ATOM 1066 C CA . SER A 1 141 ? -2.825 -11.723 -1.509 1.00 66.56 141 SER A CA 1
ATOM 1067 C C . SER A 1 141 ? -2.470 -13.217 -1.553 1.00 66.56 141 SER A C 1
ATOM 1069 O O . SER A 1 141 ? -3.221 -14.027 -2.100 1.00 66.56 141 SER A O 1
ATOM 1071 N N . SER A 1 142 ? -1.368 -13.630 -0.921 1.00 51.88 142 SER A N 1
ATOM 1072 C CA . SER A 1 142 ? -1.090 -15.054 -0.672 1.00 51.88 142 SER A CA 1
ATOM 1073 C C . SER A 1 142 ? -1.987 -15.581 0.465 1.00 51.88 142 SER A C 1
ATOM 1075 O O . SER A 1 142 ? -1.554 -15.798 1.590 1.00 51.88 142 SER A O 1
ATOM 1077 N N . GLY A 1 143 ? -3.281 -15.768 0.182 1.00 51.09 143 GLY A N 1
ATOM 1078 C CA . GLY A 1 143 ? -4.174 -16.651 0.949 1.00 51.09 143 GLY A CA 1
ATOM 1079 C C . GLY A 1 143 ? -5.241 -16.007 1.845 1.00 51.09 143 GLY A C 1
ATOM 1080 O O . GLY A 1 143 ? -6.255 -16.657 2.080 1.00 51.09 143 GLY A O 1
ATOM 1081 N N . ARG A 1 144 ? -5.082 -14.759 2.311 1.00 53.16 144 ARG A N 1
ATOM 1082 C CA . ARG A 1 144 ? -6.015 -14.156 3.297 1.00 53.16 144 ARG A CA 1
ATOM 1083 C C . ARG A 1 144 ? -7.071 -13.220 2.728 1.00 53.16 144 ARG A C 1
ATOM 1085 O O . ARG A 1 144 ? -8.236 -13.329 3.086 1.00 53.16 144 ARG A O 1
ATOM 1092 N N . ASN A 1 145 ? -6.692 -12.370 1.782 1.00 55.00 145 ASN A N 1
ATOM 1093 C CA . ASN A 1 145 ? -7.631 -11.482 1.111 1.00 55.00 145 ASN A CA 1
ATOM 1094 C C . ASN A 1 145 ? -7.890 -12.052 -0.271 1.00 55.00 145 ASN A C 1
ATOM 1096 O O . ASN A 1 145 ? -6.976 -12.129 -1.092 1.00 55.00 145 ASN A O 1
ATOM 1100 N N . LYS A 1 146 ? -9.119 -12.480 -0.546 1.00 56.44 146 LYS A N 1
ATOM 1101 C CA . LYS A 1 146 ? -9.478 -12.993 -1.869 1.00 56.44 146 LYS A CA 1
ATOM 1102 C C . LYS A 1 146 ? -9.465 -11.844 -2.889 1.00 56.44 146 LYS A C 1
ATOM 1104 O O . LYS A 1 146 ? -10.493 -11.232 -3.140 1.00 56.44 146 LYS A O 1
ATOM 1109 N N . GLY A 1 147 ? -8.303 -11.566 -3.485 1.00 63.47 147 GLY A N 1
ATOM 1110 C CA . GLY A 1 147 ? -8.197 -10.824 -4.747 1.00 63.47 147 GLY A CA 1
ATOM 1111 C C . GLY A 1 147 ? -7.668 -9.387 -4.698 1.00 63.47 147 GLY A C 1
ATOM 1112 O O . GLY A 1 147 ? -7.833 -8.679 -5.686 1.00 63.47 147 GLY A O 1
ATOM 1113 N N . VAL A 1 148 ? -7.022 -8.933 -3.615 1.00 78.81 148 VAL A N 1
ATOM 1114 C CA . VAL A 1 148 ? -6.457 -7.567 -3.554 1.00 78.81 148 VAL A CA 1
ATOM 1115 C C . VAL A 1 148 ? -4.942 -7.583 -3.752 1.00 78.81 148 VAL A C 1
ATOM 1117 O O . VAL A 1 148 ? -4.171 -7.793 -2.817 1.00 78.81 148 VAL A O 1
ATOM 1120 N N . ASN A 1 149 ? -4.483 -7.303 -4.966 1.00 88.38 149 ASN A N 1
ATOM 1121 C CA . ASN A 1 149 ? -3.062 -7.086 -5.219 1.00 88.38 149 ASN A CA 1
ATOM 1122 C C . ASN A 1 149 ? -2.699 -5.621 -4.922 1.00 88.38 149 ASN A C 1
ATOM 1124 O O . ASN A 1 149 ? -2.930 -4.734 -5.745 1.00 88.38 149 ASN A O 1
ATOM 1128 N N . PHE A 1 150 ? -2.114 -5.340 -3.754 1.00 92.69 150 PHE A N 1
ATOM 1129 C CA . PHE A 1 150 ? -1.734 -3.968 -3.402 1.00 92.69 150 PHE A CA 1
ATOM 1130 C C . PHE A 1 150 ? -0.655 -3.398 -4.327 1.00 92.69 150 PHE A C 1
ATOM 1132 O O . PHE A 1 150 ? -0.603 -2.183 -4.502 1.00 92.69 150 PHE A O 1
ATOM 1139 N N . LEU A 1 151 ? 0.177 -4.236 -4.955 1.00 93.69 151 LEU A N 1
ATOM 1140 C CA . LEU A 1 151 ? 1.161 -3.761 -5.929 1.00 93.69 151 LEU A CA 1
ATOM 1141 C C . LEU A 1 151 ? 0.478 -3.239 -7.195 1.00 93.69 151 LEU A C 1
ATOM 1143 O O . LEU A 1 151 ? 0.856 -2.184 -7.700 1.00 93.69 151 LEU A O 1
ATOM 1147 N N . GLU A 1 152 ? -0.569 -3.922 -7.661 1.00 92.44 152 GLU A N 1
ATOM 1148 C CA . GLU A 1 152 ? -1.412 -3.434 -8.756 1.00 92.44 152 GLU A CA 1
ATOM 1149 C C . GLU A 1 152 ? -2.096 -2.114 -8.381 1.00 92.44 152 GLU A C 1
ATOM 1151 O O . GLU A 1 152 ? -2.035 -1.152 -9.148 1.00 92.44 152 GLU A O 1
ATOM 1156 N N . LEU A 1 153 ? -2.683 -2.024 -7.182 1.00 93.31 153 LEU A N 1
ATOM 1157 C CA . LEU A 1 153 ? -3.320 -0.790 -6.711 1.00 93.31 153 LEU A CA 1
ATOM 1158 C C . LEU A 1 153 ? -2.333 0.379 -6.633 1.00 93.31 153 LEU A C 1
ATOM 1160 O O . LEU A 1 153 ? -2.663 1.498 -7.020 1.00 93.31 153 LEU A O 1
ATOM 1164 N N . ILE A 1 154 ? -1.099 0.132 -6.190 1.00 94.25 154 ILE A N 1
ATOM 1165 C CA . ILE A 1 154 ? -0.041 1.148 -6.188 1.00 94.25 154 ILE A CA 1
ATOM 1166 C C . ILE A 1 154 ? 0.276 1.604 -7.621 1.00 94.25 154 ILE A C 1
ATOM 1168 O O . ILE A 1 154 ? 0.431 2.804 -7.846 1.00 94.25 154 ILE A O 1
ATOM 1172 N N . MET A 1 155 ? 0.317 0.698 -8.605 1.00 93.56 155 MET A N 1
ATOM 1173 C CA . MET A 1 155 ? 0.503 1.084 -10.011 1.00 93.56 155 MET A CA 1
ATOM 1174 C C . MET A 1 155 ? -0.656 1.942 -10.537 1.00 93.56 155 MET A C 1
ATOM 1176 O O . MET A 1 155 ? -0.420 2.916 -11.252 1.00 93.56 155 MET A O 1
ATOM 1180 N N . GLN A 1 156 ? -1.898 1.646 -10.145 1.00 91.81 156 GLN A N 1
ATOM 1181 C CA . GLN A 1 156 ? -3.066 2.463 -10.500 1.00 91.81 156 GLN A CA 1
ATOM 1182 C C . GLN A 1 156 ? -2.991 3.868 -9.875 1.00 91.81 156 GLN A C 1
ATOM 1184 O O . GLN A 1 156 ? -3.251 4.873 -10.547 1.00 91.81 156 GLN A O 1
ATOM 1189 N N . VAL A 1 157 ? -2.562 3.964 -8.612 1.00 90.94 157 VAL A N 1
ATOM 1190 C CA . VAL A 1 157 ? -2.326 5.247 -7.928 1.00 90.94 157 VAL A CA 1
ATOM 1191 C C . VAL A 1 157 ? -1.240 6.054 -8.641 1.00 90.94 157 VAL A C 1
ATOM 1193 O O . VAL A 1 157 ? -1.428 7.243 -8.900 1.00 90.94 157 VAL A O 1
ATOM 1196 N N . LEU A 1 158 ? -0.133 5.414 -9.028 1.00 90.19 158 LEU A N 1
ATOM 1197 C CA . LEU A 1 158 ? 0.931 6.069 -9.791 1.00 90.19 158 LEU A CA 1
ATOM 1198 C C . LEU A 1 158 ? 0.426 6.569 -11.152 1.00 90.19 158 LEU A C 1
ATOM 1200 O O . LEU A 1 158 ? 0.645 7.730 -11.484 1.00 90.19 158 LEU A O 1
ATOM 1204 N N . SER A 1 159 ? -0.309 5.746 -11.904 1.00 88.06 159 SER A N 1
ATOM 1205 C CA . SER A 1 159 ? -0.860 6.127 -13.213 1.00 88.06 159 SER A CA 1
ATOM 1206 C C . SER A 1 159 ? -1.832 7.314 -13.120 1.00 88.06 159 SER A C 1
ATOM 1208 O O . SER A 1 159 ? -1.714 8.290 -13.869 1.00 88.06 159 SER A O 1
ATOM 1210 N N . SER A 1 160 ? -2.751 7.295 -12.149 1.00 81.81 160 SER A N 1
ATOM 1211 C CA . SER A 1 160 ? -3.721 8.384 -11.952 1.00 81.81 160 SER A CA 1
ATOM 1212 C C . SER A 1 160 ? -3.065 9.695 -11.495 1.00 81.81 160 SER A C 1
ATOM 1214 O O . SER A 1 160 ? -3.421 10.775 -11.982 1.00 81.81 160 SER A O 1
ATOM 1216 N N . GLY A 1 161 ? -2.046 9.615 -10.632 1.00 71.69 161 GLY A N 1
ATOM 1217 C CA . GLY A 1 161 ? -1.259 10.774 -10.204 1.00 71.69 161 GLY A CA 1
ATOM 1218 C C . GLY A 1 161 ? -0.571 11.500 -11.366 1.00 71.69 161 GLY A C 1
ATOM 1219 O O . GLY A 1 161 ? -0.412 12.720 -11.316 1.00 71.69 161 GLY A O 1
ATOM 1220 N N . MET A 1 162 ? -0.221 10.774 -12.431 1.00 70.31 162 MET A N 1
ATOM 1221 C CA . MET A 1 162 ? 0.463 11.312 -13.611 1.00 70.31 162 MET A CA 1
ATOM 1222 C C . MET A 1 162 ? -0.496 11.972 -14.604 1.00 70.31 162 MET A C 1
ATOM 1224 O O . MET A 1 162 ? -0.215 13.074 -15.067 1.00 70.31 162 MET A O 1
ATOM 1228 N N . ASN A 1 163 ? -1.661 11.367 -14.863 1.00 59.06 163 ASN A N 1
ATOM 1229 C CA . ASN A 1 163 ? -2.679 11.923 -15.773 1.00 59.06 163 ASN A CA 1
ATOM 1230 C C . ASN A 1 163 ? -3.179 13.307 -15.330 1.00 59.06 163 ASN A C 1
ATOM 1232 O O . ASN A 1 163 ? -3.555 14.137 -16.149 1.00 59.06 163 ASN A O 1
ATOM 1236 N N . THR A 1 164 ? -3.158 13.569 -14.023 1.00 53.41 164 THR A N 1
ATOM 1237 C CA . THR A 1 164 ? -3.648 14.832 -13.455 1.00 53.41 164 THR A CA 1
ATOM 1238 C C . THR A 1 164 ? -2.590 15.944 -13.473 1.00 53.41 164 THR A C 1
ATOM 1240 O O . THR A 1 164 ? -2.923 17.111 -13.300 1.00 53.41 164 THR A O 1
ATOM 1243 N N . ALA A 1 165 ? -1.309 15.602 -13.658 1.00 50.06 165 ALA A N 1
ATOM 1244 C CA . ALA A 1 165 ? -0.210 16.567 -13.713 1.00 50.06 165 ALA A CA 1
ATOM 1245 C C . ALA A 1 165 ? 0.033 17.128 -15.126 1.00 50.06 165 ALA A C 1
ATOM 1247 O O . ALA A 1 165 ? 0.687 18.156 -15.256 1.00 50.06 165 ALA A O 1
ATOM 1248 N N . GLU A 1 166 ? -0.489 16.468 -16.164 1.00 48.66 166 GLU A N 1
ATOM 1249 C CA . GLU A 1 166 ? -0.364 16.874 -17.573 1.00 48.66 166 GLU A CA 1
ATOM 1250 C C . GLU A 1 166 ? -1.380 17.964 -17.979 1.00 48.66 166 GLU A C 1
ATOM 1252 O O . GLU A 1 166 ? -1.254 18.544 -19.048 1.00 48.66 166 GLU A O 1
ATOM 1257 N N . ILE A 1 167 ? -2.364 18.271 -17.122 1.00 44.94 167 ILE A N 1
ATOM 1258 C CA . ILE A 1 167 ? -3.452 19.235 -17.394 1.00 44.94 167 ILE A CA 1
ATOM 1259 C C . ILE A 1 167 ? -3.158 20.629 -16.787 1.00 44.94 167 ILE A C 1
ATOM 1261 O O . ILE A 1 167 ? -3.832 21.609 -17.097 1.00 44.94 167 ILE A O 1
ATOM 1265 N N . ALA A 1 168 ? -2.140 20.753 -15.930 1.00 47.44 168 ALA A N 1
ATOM 1266 C CA . ALA A 1 168 ? -1.861 21.968 -15.162 1.00 47.44 168 ALA A CA 1
ATOM 1267 C C . ALA A 1 168 ? -0.901 22.934 -15.889 1.00 47.44 168 ALA A C 1
ATOM 1269 O O . ALA A 1 168 ? 0.201 23.201 -15.414 1.00 47.44 168 ALA A O 1
ATOM 1270 N N . ASP A 1 169 ? -1.337 23.484 -17.024 1.00 44.41 169 ASP A N 1
ATOM 1271 C CA . ASP A 1 169 ? -0.669 24.620 -17.689 1.00 44.41 169 ASP A CA 1
ATOM 1272 C C . ASP A 1 169 ? -1.113 25.994 -17.128 1.00 44.41 169 ASP A C 1
ATOM 1274 O O . ASP A 1 169 ? -0.627 27.039 -17.561 1.00 44.41 169 ASP A O 1
ATOM 1278 N N . SER A 1 170 ? -1.987 26.034 -16.113 1.00 45.16 170 SER A N 1
ATOM 1279 C CA . SER A 1 170 ? -2.380 27.268 -15.414 1.00 45.16 170 SER A CA 1
ATOM 1280 C C . SER A 1 170 ? -1.864 27.279 -13.974 1.00 45.16 170 SER A C 1
ATOM 1282 O O . SER A 1 170 ? -2.277 26.473 -13.148 1.00 45.16 170 SER A O 1
ATOM 1284 N N . VAL A 1 171 ? -0.948 28.195 -13.660 1.00 53.00 171 VAL A N 1
ATOM 1285 C CA . VAL A 1 171 ? -0.259 28.255 -12.361 1.00 53.00 171 VAL A CA 1
ATOM 1286 C C . VAL A 1 171 ? -1.122 28.966 -11.310 1.00 53.00 171 VAL A C 1
ATOM 1288 O O . VAL A 1 171 ? -1.013 30.182 -11.157 1.00 53.00 171 VAL A O 1
ATOM 1291 N N . ASN A 1 172 ? -1.912 28.215 -10.536 1.00 58.97 172 ASN A N 1
ATOM 1292 C CA . ASN A 1 172 ? -2.457 28.682 -9.254 1.00 58.97 172 ASN A CA 1
ATOM 1293 C C . ASN A 1 172 ? -1.625 28.158 -8.066 1.00 58.97 172 ASN A C 1
ATOM 1295 O O . ASN A 1 172 ? -0.965 27.121 -8.139 1.00 58.97 172 ASN A O 1
ATOM 1299 N N . PHE A 1 173 ? -1.643 28.878 -6.940 1.00 56.03 173 PHE A N 1
ATOM 1300 C CA . PHE A 1 173 ? -0.883 28.510 -5.732 1.00 56.03 173 PHE A CA 1
ATOM 1301 C C . PHE A 1 173 ? -1.399 27.210 -5.081 1.00 56.03 173 PHE A C 1
ATOM 1303 O O . PHE A 1 173 ? -0.607 26.424 -4.563 1.00 56.03 173 PHE A O 1
ATOM 1310 N N . GLU A 1 174 ? -2.708 26.948 -5.163 1.00 59.34 174 GLU A N 1
ATOM 1311 C CA . GLU A 1 174 ? -3.325 25.691 -4.705 1.00 59.34 174 GLU A CA 1
ATOM 1312 C C . GLU A 1 174 ? -2.870 24.480 -5.535 1.00 59.34 174 GLU A C 1
ATOM 1314 O O . GLU A 1 174 ? -2.642 23.399 -4.983 1.00 59.34 174 GLU A O 1
ATOM 1319 N N . ASP A 1 175 ? -2.629 24.674 -6.836 1.00 66.62 175 ASP A N 1
ATOM 1320 C CA . ASP A 1 175 ? -2.101 23.626 -7.712 1.00 66.62 175 ASP A CA 1
ATOM 1321 C C . ASP A 1 175 ? -0.668 23.251 -7.316 1.00 66.62 175 ASP A C 1
ATOM 1323 O O . ASP A 1 175 ? -0.304 22.072 -7.319 1.00 66.62 175 ASP A O 1
ATOM 1327 N N . LEU A 1 176 ? 0.141 24.223 -6.878 1.00 69.56 176 LEU A N 1
ATOM 1328 C CA . LEU A 1 176 ? 1.521 23.984 -6.449 1.00 69.56 176 LEU A CA 1
ATOM 1329 C C . LEU A 1 176 ? 1.611 23.075 -5.212 1.00 69.56 176 LEU A C 1
ATOM 1331 O O . LEU A 1 176 ? 2.457 22.177 -5.163 1.00 69.56 176 LEU A O 1
ATOM 1335 N N . ASP A 1 177 ? 0.758 23.284 -4.208 1.00 78.25 177 ASP A N 1
ATOM 1336 C CA . ASP A 1 177 ? 0.754 22.444 -3.006 1.00 78.25 177 ASP A CA 1
ATOM 1337 C C . ASP A 1 177 ? 0.196 21.046 -3.285 1.00 78.25 177 ASP A C 1
ATOM 1339 O O . ASP A 1 177 ? 0.710 20.052 -2.759 1.00 78.25 177 ASP A O 1
ATOM 1343 N N . LEU A 1 178 ? -0.785 20.937 -4.181 1.00 81.62 178 LEU A N 1
ATOM 1344 C CA . LEU A 1 178 ? -1.273 19.649 -4.658 1.00 81.62 178 LEU A CA 1
ATOM 1345 C C . LEU A 1 178 ? -0.193 18.882 -5.438 1.00 81.62 178 LEU A C 1
ATOM 1347 O O . LEU A 1 178 ? -0.027 17.676 -5.235 1.00 81.62 178 LEU A O 1
ATOM 1351 N N . HIS A 1 179 ? 0.603 19.570 -6.260 1.00 78.25 179 HIS A N 1
ATOM 1352 C CA . HIS A 1 179 ? 1.754 18.979 -6.940 1.00 78.25 179 HIS A CA 1
ATOM 1353 C C . HIS A 1 179 ? 2.794 18.435 -5.956 1.00 78.25 179 HIS A C 1
ATOM 1355 O O . HIS A 1 179 ? 3.219 17.292 -6.112 1.00 78.25 179 HIS A O 1
ATOM 1361 N N . LYS A 1 180 ? 3.152 19.180 -4.898 1.00 83.44 180 LYS A N 1
ATOM 1362 C CA . LYS A 1 180 ? 4.065 18.675 -3.850 1.00 83.44 180 LYS A CA 1
ATOM 1363 C C . LYS A 1 180 ? 3.529 17.409 -3.185 1.00 83.44 180 LYS A C 1
ATOM 1365 O O . LYS A 1 180 ? 4.283 16.462 -2.958 1.00 83.44 180 LYS A O 1
ATOM 1370 N N . LEU A 1 181 ? 2.232 17.386 -2.864 1.00 86.69 181 LEU A N 1
ATOM 1371 C CA . LEU A 1 181 ? 1.590 16.220 -2.256 1.00 86.69 181 LEU A CA 1
ATOM 1372 C C . LEU A 1 181 ? 1.664 15.002 -3.182 1.00 86.69 181 LEU A C 1
ATOM 1374 O O . LEU A 1 181 ? 2.012 13.916 -2.721 1.00 86.69 181 LEU A O 1
ATOM 1378 N N . ARG A 1 182 ? 1.408 15.190 -4.483 1.00 85.38 182 ARG A N 1
ATOM 1379 C CA . ARG A 1 182 ? 1.513 14.129 -5.495 1.00 85.38 182 ARG A CA 1
ATOM 1380 C C . ARG A 1 182 ? 2.949 13.643 -5.675 1.00 85.38 182 ARG A C 1
ATOM 1382 O O . ARG A 1 182 ? 3.167 12.437 -5.644 1.00 85.38 182 ARG A O 1
ATOM 1389 N N . SER A 1 183 ? 3.931 14.539 -5.780 1.00 85.38 183 SER A N 1
ATOM 1390 C CA . SER A 1 183 ? 5.347 14.149 -5.852 1.00 85.38 183 SER A CA 1
ATOM 1391 C C . SER A 1 183 ? 5.759 13.346 -4.619 1.00 85.38 183 SER A C 1
ATOM 1393 O O . SER A 1 183 ? 6.406 12.309 -4.735 1.00 85.38 183 SER A O 1
ATOM 1395 N N . SER A 1 184 ? 5.321 13.766 -3.430 1.00 89.19 184 SER A N 1
ATOM 1396 C CA . SER A 1 184 ? 5.593 13.015 -2.209 1.00 89.19 184 SER A CA 1
ATOM 1397 C C . SER A 1 184 ? 4.912 11.643 -2.195 1.00 89.19 184 SER A C 1
ATOM 1399 O O . SER A 1 184 ? 5.541 10.684 -1.766 1.00 89.19 184 SER A O 1
ATOM 1401 N N . LEU A 1 185 ? 3.672 11.523 -2.678 1.00 91.25 185 LEU A N 1
ATOM 1402 C CA . LEU A 1 185 ? 2.985 10.236 -2.831 1.00 91.25 185 LEU A CA 1
ATOM 1403 C C . LEU A 1 185 ? 3.753 9.293 -3.772 1.00 91.25 185 LEU A C 1
ATOM 1405 O O . LEU A 1 185 ? 4.012 8.146 -3.412 1.00 91.25 185 LEU A O 1
ATOM 1409 N N . VAL A 1 186 ? 4.154 9.791 -4.948 1.00 90.81 186 VAL A N 1
ATOM 1410 C CA . VAL A 1 186 ? 4.932 9.036 -5.946 1.00 90.81 186 VAL A CA 1
ATOM 1411 C C . VAL A 1 186 ? 6.258 8.563 -5.356 1.00 90.81 186 VAL A C 1
ATOM 1413 O O . VAL A 1 186 ? 6.626 7.403 -5.524 1.00 90.81 186 VAL A O 1
ATOM 1416 N N . ARG A 1 187 ? 6.953 9.436 -4.620 1.00 92.38 187 ARG A N 1
ATOM 1417 C CA . ARG A 1 187 ? 8.195 9.095 -3.920 1.00 92.38 187 ARG A CA 1
ATOM 1418 C C . ARG A 1 187 ? 7.998 7.919 -2.960 1.00 92.38 187 ARG A C 1
ATOM 1420 O O . ARG A 1 187 ? 8.729 6.942 -3.074 1.00 92.38 187 ARG A O 1
ATOM 1427 N N . GLU A 1 188 ? 7.018 7.977 -2.053 1.00 95.12 188 GLU A N 1
ATOM 1428 C CA . GLU A 1 188 ? 6.789 6.888 -1.082 1.00 95.12 188 GLU A CA 1
ATOM 1429 C C . GLU A 1 188 ? 6.440 5.563 -1.775 1.00 95.12 188 GLU A C 1
ATOM 1431 O O . GLU A 1 188 ? 6.953 4.504 -1.407 1.00 95.12 188 GLU A O 1
ATOM 1436 N N . ALA A 1 189 ? 5.608 5.621 -2.820 1.00 95.31 189 ALA A N 1
ATOM 1437 C CA . ALA A 1 189 ? 5.249 4.453 -3.618 1.00 95.31 189 ALA A CA 1
ATOM 1438 C C . ALA A 1 189 ? 6.482 3.816 -4.276 1.00 95.31 189 ALA A C 1
ATOM 1440 O O . ALA A 1 189 ? 6.684 2.604 -4.193 1.00 95.31 189 ALA A O 1
ATOM 1441 N N . LEU A 1 190 ? 7.344 4.631 -4.890 1.00 94.75 190 LEU A N 1
ATOM 1442 C CA . LEU A 1 190 ? 8.563 4.152 -5.534 1.00 94.75 190 LEU A CA 1
ATOM 1443 C C . LEU A 1 190 ? 9.603 3.635 -4.536 1.00 94.75 190 LEU A C 1
ATOM 1445 O O . LEU A 1 190 ? 10.317 2.688 -4.867 1.00 94.75 190 LEU A O 1
ATOM 1449 N N . ILE A 1 191 ? 9.696 4.209 -3.333 1.00 95.38 191 ILE A N 1
ATOM 1450 C CA . ILE A 1 191 ? 10.552 3.682 -2.259 1.00 95.38 191 ILE A CA 1
ATOM 1451 C C . ILE A 1 191 ? 10.097 2.271 -1.881 1.00 95.38 191 ILE A C 1
ATOM 1453 O O . ILE A 1 191 ? 10.919 1.353 -1.858 1.00 95.38 191 ILE A O 1
ATOM 1457 N N . LEU A 1 192 ? 8.794 2.077 -1.643 1.00 96.50 192 LEU A N 1
ATOM 1458 C CA . LEU A 1 192 ? 8.228 0.765 -1.330 1.00 96.50 192 LEU A CA 1
ATOM 1459 C C . LEU A 1 192 ? 8.517 -0.249 -2.444 1.00 96.50 192 LEU A C 1
ATOM 1461 O O . LEU A 1 192 ? 9.082 -1.312 -2.184 1.00 96.50 192 LEU A O 1
ATOM 1465 N N . LEU A 1 193 ? 8.195 0.102 -3.690 1.00 96.25 193 LEU A N 1
ATOM 1466 C CA . LEU A 1 193 ? 8.406 -0.767 -4.848 1.00 96.25 193 LEU A CA 1
ATOM 1467 C C . LEU A 1 193 ? 9.881 -1.137 -5.035 1.00 96.25 193 LEU A C 1
ATOM 1469 O O . LEU A 1 193 ? 10.197 -2.307 -5.241 1.00 96.25 193 LEU A O 1
ATOM 1473 N N . ASN A 1 194 ? 10.795 -0.169 -4.918 1.00 96.25 194 ASN A N 1
ATOM 1474 C CA . ASN A 1 194 ? 12.227 -0.446 -5.003 1.00 96.25 194 ASN A CA 1
ATOM 1475 C C . ASN A 1 194 ? 12.699 -1.346 -3.866 1.00 96.25 194 ASN A C 1
ATOM 1477 O O . ASN A 1 194 ? 13.499 -2.239 -4.130 1.00 96.25 194 ASN A O 1
ATOM 1481 N N . ARG A 1 195 ? 12.211 -1.144 -2.635 1.00 94.69 195 ARG A N 1
ATOM 1482 C CA . ARG A 1 195 ? 12.589 -1.979 -1.489 1.00 94.69 195 ARG A CA 1
ATOM 1483 C C . ARG A 1 195 ? 12.162 -3.430 -1.687 1.00 94.69 195 ARG A C 1
ATOM 1485 O O . ARG A 1 195 ? 12.930 -4.333 -1.383 1.00 94.69 195 ARG A O 1
ATOM 1492 N N . LEU A 1 196 ? 10.960 -3.655 -2.212 1.00 94.50 196 LEU A N 1
ATOM 1493 C CA . LEU A 1 196 ? 10.456 -4.997 -2.504 1.00 94.50 196 LEU A CA 1
ATOM 1494 C C . LEU A 1 196 ? 11.213 -5.644 -3.671 1.00 94.50 196 LEU A C 1
ATOM 1496 O O . LEU A 1 196 ? 11.700 -6.768 -3.556 1.00 94.50 196 LEU A O 1
ATOM 1500 N N . ALA A 1 197 ? 11.396 -4.901 -4.764 1.00 94.12 197 ALA A N 1
ATOM 1501 C CA . ALA A 1 197 ? 12.067 -5.382 -5.968 1.00 94.12 197 ALA A CA 1
ATOM 1502 C C . ALA A 1 197 ? 13.588 -5.562 -5.809 1.00 94.12 197 ALA A C 1
ATOM 1504 O O . ALA A 1 197 ? 14.198 -6.249 -6.626 1.00 94.12 197 ALA A O 1
ATOM 1505 N N . SER A 1 198 ? 14.222 -4.958 -4.799 1.00 93.88 198 SER A N 1
ATOM 1506 C CA . SER A 1 198 ? 15.648 -5.150 -4.493 1.00 93.88 198 SER A CA 1
ATOM 1507 C C . SER A 1 198 ? 15.909 -6.197 -3.409 1.00 93.88 198 SER A C 1
ATOM 1509 O O . SER A 1 198 ? 17.055 -6.605 -3.228 1.00 93.88 198 SER A O 1
ATOM 1511 N N . HIS A 1 199 ? 14.876 -6.646 -2.691 1.00 93.12 199 HIS A N 1
ATOM 1512 C CA . HIS A 1 199 ? 15.045 -7.574 -1.581 1.00 93.12 199 HIS A CA 1
ATOM 1513 C C . HIS A 1 199 ? 15.432 -8.977 -2.087 1.00 93.12 199 HIS A C 1
ATOM 1515 O O . HIS A 1 199 ? 14.680 -9.547 -2.884 1.00 93.12 199 HIS A O 1
ATOM 1521 N N . PRO A 1 200 ? 16.513 -9.606 -1.580 1.00 89.56 200 PRO A N 1
ATOM 1522 C CA . PRO A 1 200 ? 17.012 -10.887 -2.098 1.00 89.56 200 PRO A CA 1
ATOM 1523 C C . PRO A 1 200 ? 15.959 -12.001 -2.144 1.00 89.56 200 PRO A C 1
ATOM 1525 O O . PRO A 1 200 ? 15.886 -12.753 -3.109 1.00 89.56 200 PRO A O 1
ATOM 1528 N N . ALA A 1 201 ? 15.105 -12.077 -1.119 1.00 89.56 201 ALA A N 1
ATOM 1529 C CA . ALA A 1 201 ? 14.065 -13.102 -1.024 1.00 89.56 201 ALA A CA 1
ATOM 1530 C C . ALA A 1 201 ? 12.714 -12.718 -1.657 1.00 89.56 201 ALA A C 1
ATOM 1532 O O . ALA A 1 201 ? 11.911 -13.606 -1.919 1.00 89.56 201 ALA A O 1
ATOM 1533 N N . LEU A 1 202 ? 12.429 -11.424 -1.868 1.00 89.88 202 LEU A N 1
ATOM 1534 C CA . LEU A 1 202 ? 11.092 -10.954 -2.285 1.00 89.88 202 LEU A CA 1
ATOM 1535 C C . LEU A 1 202 ? 11.073 -10.407 -3.713 1.00 89.88 202 LEU A C 1
ATOM 1537 O O . LEU A 1 202 ? 10.001 -10.304 -4.304 1.00 89.88 202 LEU A O 1
ATOM 1541 N N . SER A 1 203 ? 12.239 -10.087 -4.282 1.00 93.19 203 SER A N 1
ATOM 1542 C CA . SER A 1 203 ? 12.370 -9.469 -5.603 1.00 93.19 203 SER A CA 1
ATOM 1543 C C . SER A 1 203 ? 11.635 -10.258 -6.685 1.00 93.19 203 SER A C 1
ATOM 1545 O O . SER A 1 203 ? 10.779 -9.700 -7.370 1.00 93.19 203 SER A O 1
ATOM 1547 N N . LYS A 1 204 ? 11.886 -11.572 -6.773 1.00 92.25 204 LYS A N 1
ATOM 1548 C CA . LYS A 1 204 ? 11.222 -12.454 -7.742 1.00 92.25 204 LYS A CA 1
ATOM 1549 C C . LYS A 1 204 ? 9.698 -12.397 -7.600 1.00 92.25 204 LYS A C 1
ATOM 1551 O O . LYS A 1 204 ? 9.024 -12.048 -8.559 1.00 92.25 204 LYS A O 1
ATOM 1556 N N . PHE A 1 205 ? 9.172 -12.639 -6.400 1.00 91.12 205 PHE A N 1
ATOM 1557 C CA . PHE A 1 205 ? 7.727 -12.630 -6.148 1.00 91.12 205 PHE A CA 1
ATOM 1558 C C . PHE A 1 205 ? 7.086 -11.261 -6.403 1.00 91.12 205 PHE A C 1
ATOM 1560 O O . PHE A 1 205 ? 5.968 -11.180 -6.895 1.00 91.12 205 PHE A O 1
ATOM 1567 N N . THR A 1 206 ? 7.801 -10.173 -6.102 1.00 93.12 206 THR A N 1
ATOM 1568 C CA . THR A 1 206 ? 7.341 -8.801 -6.366 1.00 93.12 206 THR A CA 1
ATOM 1569 C C . THR A 1 206 ? 7.159 -8.576 -7.862 1.00 93.12 206 THR A C 1
ATOM 1571 O O . THR A 1 206 ? 6.144 -8.039 -8.299 1.00 93.12 206 THR A O 1
ATOM 1574 N N . LEU A 1 207 ? 8.143 -8.991 -8.659 1.00 93.94 207 LEU A N 1
ATOM 1575 C CA . LEU A 1 207 ? 8.121 -8.807 -10.105 1.00 93.94 207 LEU A CA 1
ATOM 1576 C C . LEU A 1 207 ? 7.147 -9.782 -10.787 1.00 93.94 207 LEU A C 1
ATOM 1578 O O . LEU A 1 207 ? 6.478 -9.393 -11.742 1.00 93.94 207 LEU A O 1
ATOM 1582 N N . GLU A 1 208 ? 6.981 -10.999 -10.263 1.00 92.00 208 GLU A N 1
ATOM 1583 C CA . GLU A 1 208 ? 5.920 -11.933 -10.673 1.00 92.00 208 GLU A CA 1
ATOM 1584 C C . GLU A 1 208 ? 4.528 -11.358 -10.394 1.00 92.00 208 GLU A C 1
ATOM 1586 O O . GLU A 1 208 ? 3.678 -11.356 -11.278 1.00 92.00 208 GLU A O 1
ATOM 1591 N N . ALA A 1 209 ? 4.300 -10.778 -9.213 1.00 90.62 209 ALA A N 1
ATOM 1592 C CA . ALA A 1 209 ? 3.028 -10.143 -8.868 1.00 90.62 209 ALA A CA 1
ATOM 1593 C C . ALA A 1 209 ? 2.702 -8.919 -9.746 1.00 90.62 209 ALA A C 1
ATOM 1595 O O . ALA A 1 209 ? 1.532 -8.589 -9.929 1.00 90.62 209 ALA A O 1
ATOM 1596 N N . LEU A 1 210 ? 3.717 -8.264 -10.317 1.00 92.62 210 LEU A N 1
ATOM 1597 C CA . LEU A 1 210 ? 3.572 -7.175 -11.292 1.00 92.62 210 LEU A CA 1
ATOM 1598 C C . LEU A 1 210 ? 3.510 -7.652 -12.752 1.00 92.62 210 LEU A C 1
ATOM 1600 O O . LEU A 1 210 ? 3.281 -6.850 -13.656 1.00 92.62 210 LEU A O 1
ATOM 1604 N N . THR A 1 211 ? 3.717 -8.947 -12.990 1.00 91.38 211 THR A N 1
ATOM 1605 C CA . THR A 1 211 ? 3.635 -9.583 -14.313 1.00 91.38 211 THR A CA 1
ATOM 1606 C C . THR A 1 211 ? 2.621 -10.729 -14.351 1.00 91.38 211 THR A C 1
ATOM 1608 O O . THR A 1 211 ? 2.598 -11.521 -15.290 1.00 91.38 211 THR A O 1
ATOM 1611 N N . CYS A 1 212 ? 1.743 -10.805 -13.345 1.00 88.38 212 CYS A N 1
ATOM 1612 C CA . CYS A 1 212 ? 0.792 -11.901 -13.170 1.00 88.38 212 CYS A CA 1
ATOM 1613 C C . CYS A 1 212 ? -0.309 -11.923 -14.242 1.00 88.38 212 CYS A C 1
ATOM 1615 O O . CYS A 1 212 ? -0.913 -12.965 -14.490 1.00 88.38 212 CYS A O 1
ATOM 1617 N N . SER A 1 213 ? -0.562 -10.788 -14.894 1.00 88.94 213 SER A N 1
ATOM 1618 C CA . SER A 1 213 ? -1.520 -10.658 -15.988 1.00 88.94 213 SER A CA 1
ATOM 1619 C C . SER A 1 213 ? -1.052 -9.627 -17.015 1.00 88.94 213 SER A C 1
ATOM 1621 O O . SER A 1 213 ? -0.245 -8.737 -16.721 1.00 88.94 213 SER A O 1
ATOM 1623 N N . ASN A 1 214 ? -1.589 -9.710 -18.234 1.00 88.94 214 ASN A N 1
ATOM 1624 C CA . ASN A 1 214 ? -1.295 -8.737 -19.289 1.00 88.94 214 ASN A CA 1
ATOM 1625 C C . ASN A 1 214 ? -1.729 -7.316 -18.899 1.00 88.94 214 ASN A C 1
ATOM 1627 O O . ASN A 1 214 ? -1.049 -6.357 -19.253 1.00 88.94 214 ASN A O 1
ATOM 1631 N N . THR A 1 215 ? -2.826 -7.170 -18.148 1.00 90.38 215 THR A N 1
ATOM 1632 C CA . THR A 1 215 ? -3.327 -5.864 -17.695 1.00 90.38 215 THR A CA 1
ATOM 1633 C C . THR A 1 215 ? -2.373 -5.220 -16.693 1.00 90.38 215 THR A C 1
ATOM 1635 O O . THR A 1 215 ? -1.964 -4.079 -16.899 1.00 90.38 215 THR A O 1
ATOM 1638 N N . VAL A 1 216 ? -1.940 -5.961 -15.667 1.00 90.44 216 VAL A N 1
ATOM 1639 C CA . VAL A 1 216 ? -0.987 -5.469 -14.655 1.00 90.44 216 VAL A CA 1
ATOM 1640 C C . VAL A 1 216 ? 0.380 -5.200 -15.281 1.00 90.44 216 VAL A C 1
ATOM 1642 O O . VAL A 1 216 ? 0.998 -4.171 -15.002 1.00 90.44 216 VAL A O 1
ATOM 1645 N N . THR A 1 217 ? 0.821 -6.068 -16.196 1.00 93.25 217 THR A N 1
ATOM 1646 C CA . THR A 1 217 ? 2.072 -5.873 -16.942 1.00 93.25 217 THR A CA 1
ATOM 1647 C C . THR A 1 217 ? 2.013 -4.598 -17.780 1.00 93.25 217 THR A C 1
ATOM 1649 O O . THR A 1 217 ? 2.912 -3.767 -17.687 1.00 93.25 217 THR A O 1
ATOM 1652 N N . SER A 1 218 ? 0.948 -4.405 -18.567 1.00 93.38 218 SER A N 1
ATOM 1653 C CA . SER A 1 218 ? 0.774 -3.219 -19.415 1.00 93.38 218 SER A CA 1
ATOM 1654 C C . SER A 1 218 ? 0.689 -1.935 -18.590 1.00 93.38 218 SER A C 1
ATOM 1656 O O . SER A 1 218 ? 1.314 -0.940 -18.951 1.00 93.38 218 SER A O 1
ATOM 1658 N N . LEU A 1 219 ? -0.042 -1.957 -17.471 1.00 93.75 219 LEU A N 1
ATOM 1659 C CA . LEU A 1 219 ? -0.121 -0.832 -16.540 1.00 93.75 219 LEU A CA 1
ATOM 1660 C C . LEU A 1 219 ? 1.259 -0.497 -15.962 1.00 93.75 219 LEU A C 1
ATOM 1662 O O . LEU A 1 219 ? 1.660 0.665 -15.943 1.00 93.75 219 LEU A O 1
ATOM 1666 N N . THR A 1 220 ? 2.010 -1.514 -15.535 1.00 93.81 220 THR A N 1
ATOM 1667 C CA . THR A 1 220 ? 3.357 -1.327 -14.984 1.00 93.81 220 THR A CA 1
ATOM 1668 C C . THR A 1 220 ? 4.303 -0.756 -16.039 1.00 93.81 220 THR A C 1
ATOM 1670 O O . THR A 1 220 ? 5.016 0.204 -15.751 1.00 93.81 220 THR A O 1
ATOM 1673 N N . VAL A 1 221 ? 4.273 -1.280 -17.274 1.00 92.19 221 VAL A N 1
ATOM 1674 C CA . VAL A 1 221 ? 5.051 -0.765 -18.415 1.00 92.19 221 VAL A CA 1
ATOM 1675 C C . VAL A 1 221 ? 4.720 0.701 -18.700 1.00 92.19 221 VAL A C 1
ATOM 1677 O O . VAL A 1 221 ? 5.650 1.492 -18.878 1.00 92.19 221 VAL A O 1
ATOM 1680 N N . ASP A 1 222 ? 3.438 1.080 -18.725 1.00 90.31 222 ASP A N 1
ATOM 1681 C CA . ASP A 1 222 ? 3.015 2.471 -18.929 1.00 90.31 222 ASP A CA 1
ATOM 1682 C C . ASP A 1 222 ? 3.591 3.391 -17.843 1.00 90.31 222 ASP A C 1
ATOM 1684 O O . ASP A 1 222 ? 4.309 4.348 -18.152 1.00 90.31 222 ASP A O 1
ATOM 1688 N N . VAL A 1 223 ? 3.375 3.039 -16.571 1.00 90.38 223 VAL A N 1
ATOM 1689 C CA . VAL A 1 223 ? 3.831 3.817 -15.410 1.00 90.38 223 VAL A CA 1
ATOM 1690 C C . VAL A 1 223 ? 5.347 4.019 -15.436 1.00 90.38 223 VAL A C 1
ATOM 1692 O O . VAL A 1 223 ? 5.819 5.159 -15.409 1.00 90.38 223 VAL A O 1
ATOM 1695 N N . VAL A 1 224 ? 6.140 2.946 -15.550 1.00 90.25 224 VAL A N 1
ATOM 1696 C CA . VAL A 1 224 ? 7.614 3.063 -15.551 1.00 90.25 224 VAL A CA 1
ATOM 1697 C C . VAL A 1 224 ? 8.141 3.761 -16.804 1.00 90.25 224 VAL A C 1
ATOM 1699 O O . VAL A 1 224 ? 9.209 4.379 -16.783 1.00 90.25 224 VAL A O 1
ATOM 1702 N N . THR A 1 225 ? 7.405 3.692 -17.916 1.00 87.19 225 THR A N 1
ATOM 1703 C CA . THR A 1 225 ? 7.784 4.391 -19.142 1.00 87.19 225 THR A CA 1
ATOM 1704 C C . THR A 1 225 ? 7.570 5.886 -19.002 1.00 87.19 225 THR A C 1
ATOM 1706 O O . THR A 1 225 ? 8.477 6.662 -19.314 1.00 87.19 225 THR A O 1
ATOM 1709 N N . ARG A 1 226 ? 6.406 6.293 -18.500 1.00 84.94 226 ARG A N 1
ATOM 1710 C CA . ARG A 1 226 ? 6.045 7.698 -18.332 1.00 84.94 226 ARG A CA 1
ATOM 1711 C C . ARG A 1 226 ? 6.844 8.376 -17.217 1.00 84.94 226 ARG A C 1
ATOM 1713 O O . ARG A 1 226 ? 7.296 9.499 -17.425 1.00 84.94 226 ARG A O 1
ATOM 1720 N N . LEU A 1 227 ? 7.118 7.694 -16.098 1.00 83.50 227 LEU A N 1
ATOM 1721 C CA . LEU A 1 227 ? 7.894 8.264 -14.983 1.00 83.50 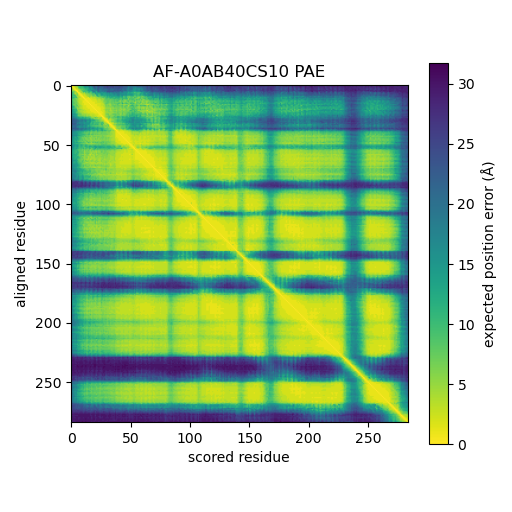227 LEU A CA 1
ATOM 1722 C C . LEU A 1 227 ? 9.318 8.640 -15.416 1.00 83.50 227 LEU A C 1
ATOM 1724 O O . LEU A 1 227 ? 9.872 9.626 -14.939 1.00 83.50 227 LEU A O 1
ATOM 1728 N N . CYS A 1 228 ? 9.890 7.903 -16.372 1.00 75.56 228 CYS A N 1
ATOM 1729 C CA . CYS A 1 228 ? 11.216 8.186 -16.921 1.00 75.56 228 CYS A CA 1
ATOM 1730 C C . CYS A 1 228 ? 11.208 9.114 -18.154 1.00 75.56 228 CYS A C 1
ATOM 1732 O O . CYS A 1 228 ? 12.279 9.515 -18.602 1.00 75.56 228 CYS A O 1
ATOM 1734 N N . ARG A 1 229 ? 10.046 9.457 -18.738 1.00 68.00 229 ARG A N 1
ATOM 1735 C CA . ARG A 1 229 ? 9.960 10.285 -19.964 1.00 68.00 229 ARG A CA 1
ATOM 1736 C C . ARG A 1 229 ? 10.168 11.782 -19.717 1.00 68.00 229 ARG A C 1
ATOM 1738 O O . ARG A 1 229 ? 10.411 12.511 -20.676 1.00 68.00 229 ARG A O 1
ATOM 1745 N N . LYS A 1 230 ? 10.108 12.258 -18.469 1.00 53.75 230 LYS A N 1
ATOM 1746 C CA . LYS A 1 230 ? 10.051 13.696 -18.148 1.00 53.75 230 LYS A CA 1
ATOM 1747 C C . LYS A 1 230 ? 11.386 14.453 -18.261 1.00 53.75 230 LYS A C 1
ATOM 1749 O O . LYS A 1 230 ? 11.567 15.432 -17.559 1.00 53.75 230 LYS A O 1
ATOM 1754 N N . ASN A 1 231 ? 12.300 14.047 -19.146 1.00 46.03 231 ASN A N 1
ATOM 1755 C C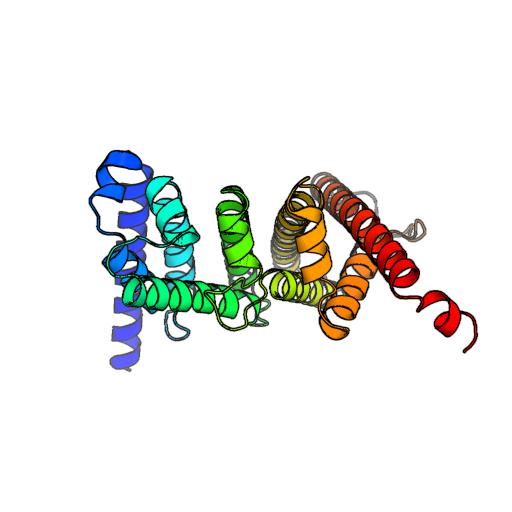A . ASN A 1 231 ? 13.520 14.797 -19.471 1.00 46.03 231 ASN A CA 1
ATOM 1756 C C . ASN A 1 231 ? 13.954 14.549 -20.927 1.00 46.03 231 ASN A C 1
ATOM 1758 O O . ASN A 1 231 ? 14.885 13.789 -21.189 1.00 46.03 231 ASN A O 1
ATOM 1762 N N . LYS A 1 232 ? 13.325 15.229 -21.894 1.00 37.81 232 LYS A N 1
ATOM 1763 C CA . LYS A 1 232 ? 14.076 15.636 -23.091 1.00 37.81 232 LYS A CA 1
ATOM 1764 C C . LYS A 1 232 ? 14.816 16.930 -22.729 1.00 37.81 232 LYS A C 1
ATOM 1766 O O . LYS A 1 232 ? 14.147 17.928 -22.451 1.00 37.81 232 LYS A O 1
ATOM 1771 N N . PRO A 1 233 ? 16.160 16.948 -22.724 1.00 36.81 233 PRO A N 1
ATOM 1772 C CA . PRO A 1 233 ? 16.937 18.162 -22.507 1.00 36.81 233 PRO A CA 1
ATOM 1773 C C . PRO A 1 233 ? 16.817 19.035 -23.763 1.00 36.81 233 PRO A C 1
ATOM 1775 O O . PRO A 1 233 ? 17.633 18.965 -24.673 1.00 36.81 233 PRO A O 1
ATOM 1778 N N . GLY A 1 234 ? 15.729 19.794 -23.863 1.00 38.34 234 GLY A N 1
ATOM 1779 C CA . GLY A 1 234 ? 15.437 20.610 -25.044 1.00 38.34 234 GLY A CA 1
ATOM 1780 C C . GLY A 1 234 ? 14.490 21.780 -24.802 1.00 38.34 234 GLY A C 1
ATOM 1781 O O . GLY A 1 234 ? 14.540 22.744 -25.556 1.00 38.34 234 GLY A O 1
ATOM 1782 N N . SER A 1 235 ? 13.688 21.772 -23.732 1.00 36.84 235 SER A N 1
ATOM 1783 C CA . SER A 1 235 ? 12.832 22.919 -23.403 1.00 36.84 235 SER A CA 1
ATOM 1784 C C . SER A 1 235 ? 13.610 23.970 -22.607 1.00 36.84 235 SER A C 1
ATOM 1786 O O . SER A 1 235 ? 13.390 24.183 -21.416 1.00 36.84 235 SER A O 1
ATOM 1788 N N . LYS A 1 236 ? 14.571 24.621 -23.270 1.00 38.62 236 LYS A N 1
ATOM 1789 C CA . LYS A 1 236 ? 15.120 25.903 -22.822 1.00 38.62 236 LYS A CA 1
ATOM 1790 C C . LYS A 1 236 ? 14.046 26.960 -23.063 1.00 38.62 236 LYS A C 1
ATOM 1792 O O . LYS A 1 236 ? 14.084 27.584 -24.106 1.00 38.62 236 LYS A O 1
ATOM 1797 N N . ASN A 1 237 ? 13.065 27.085 -22.172 1.00 37.06 237 ASN A N 1
ATOM 1798 C CA . ASN A 1 237 ? 12.183 28.254 -22.069 1.00 37.06 237 ASN A CA 1
ATOM 1799 C C . ASN A 1 237 ? 11.380 28.174 -20.762 1.00 37.06 237 ASN A C 1
ATOM 1801 O O . ASN A 1 237 ? 10.188 27.892 -20.753 1.00 37.06 237 ASN A O 1
ATOM 1805 N N . ALA A 1 238 ? 12.046 28.413 -19.636 1.00 36.91 238 ALA A N 1
ATOM 1806 C CA . ALA A 1 238 ? 11.389 28.902 -18.430 1.00 36.91 238 ALA A CA 1
ATOM 1807 C C . ALA A 1 238 ? 12.417 29.726 -17.653 1.00 36.91 238 ALA A C 1
ATOM 1809 O O . ALA A 1 238 ? 13.508 29.242 -17.352 1.00 36.91 238 ALA A O 1
ATOM 1810 N N . GLY A 1 239 ? 12.089 30.998 -17.431 1.00 34.84 239 GLY A N 1
ATOM 1811 C CA . GLY A 1 239 ? 12.975 32.010 -16.871 1.00 34.84 239 GLY A CA 1
ATOM 1812 C C . GLY A 1 239 ? 13.664 31.586 -15.574 1.00 34.84 239 GLY A C 1
ATOM 1813 O O . GLY A 1 239 ? 13.096 30.905 -14.718 1.00 34.84 239 GLY A O 1
ATOM 1814 N N . ALA A 1 240 ? 14.910 32.035 -15.452 1.00 38.84 240 ALA A N 1
ATOM 1815 C CA . ALA A 1 240 ? 15.704 31.971 -14.239 1.00 38.84 240 ALA A CA 1
ATOM 1816 C C . ALA A 1 240 ? 14.914 32.555 -13.056 1.00 38.84 240 ALA A C 1
ATOM 1818 O O . ALA A 1 240 ? 14.477 33.702 -13.104 1.00 38.84 240 ALA A O 1
ATOM 1819 N N . GLY A 1 241 ? 14.722 31.763 -12.000 1.00 36.41 241 GLY A N 1
ATOM 1820 C CA . GLY A 1 241 ? 14.114 32.248 -10.756 1.00 36.41 241 GLY A CA 1
ATOM 1821 C C . GLY A 1 241 ? 13.284 31.236 -9.971 1.00 36.41 241 GLY A C 1
ATOM 1822 O O . GLY A 1 241 ? 12.820 31.557 -8.881 1.00 36.41 241 GLY A O 1
ATOM 1823 N N . ARG A 1 242 ? 13.086 30.012 -10.469 1.00 41.22 242 ARG A N 1
ATOM 1824 C CA . ARG A 1 242 ? 12.253 29.016 -9.788 1.00 41.22 242 ARG A CA 1
ATOM 1825 C C . ARG A 1 242 ? 13.042 27.747 -9.442 1.00 41.22 242 ARG A C 1
ATOM 1827 O O . ARG A 1 242 ? 13.422 26.989 -10.320 1.00 41.22 242 ARG A O 1
ATOM 1834 N N . ILE A 1 243 ? 13.125 27.493 -8.130 1.00 42.47 243 ILE A N 1
ATOM 1835 C CA . ILE A 1 243 ? 13.045 26.164 -7.503 1.00 42.47 243 ILE A CA 1
ATOM 1836 C C . ILE A 1 243 ? 14.369 25.420 -7.231 1.00 42.47 243 ILE A C 1
ATOM 1838 O O . ILE A 1 243 ? 14.839 24.619 -8.029 1.00 42.47 243 ILE A O 1
ATOM 1842 N N . THR A 1 244 ? 14.888 25.558 -6.009 1.00 40.59 244 THR A N 1
ATOM 1843 C CA . THR A 1 244 ? 15.954 24.689 -5.470 1.00 40.59 244 THR A CA 1
ATOM 1844 C C . THR A 1 244 ? 15.410 23.450 -4.738 1.00 40.59 244 THR A C 1
ATOM 1846 O O . THR A 1 244 ? 16.032 22.395 -4.785 1.00 40.59 244 THR A O 1
ATOM 1849 N N . ASN A 1 245 ? 14.211 23.512 -4.140 1.00 40.38 245 ASN A N 1
ATOM 1850 C CA . ASN A 1 245 ? 13.673 22.399 -3.334 1.00 40.38 245 ASN A CA 1
ATOM 1851 C C . ASN A 1 245 ? 12.910 21.322 -4.137 1.00 40.38 245 ASN A C 1
ATOM 1853 O O . ASN A 1 245 ? 12.927 20.153 -3.750 1.00 40.38 245 ASN A O 1
ATOM 1857 N N . PHE A 1 246 ? 12.254 21.665 -5.256 1.00 43.62 246 PHE A N 1
ATOM 1858 C CA . PHE A 1 246 ? 11.585 20.636 -6.076 1.00 43.62 246 PHE A CA 1
ATOM 1859 C C . PHE A 1 246 ? 12.554 19.918 -7.008 1.00 43.62 246 PHE A C 1
ATOM 1861 O O . PHE A 1 246 ? 12.362 18.734 -7.249 1.00 43.62 246 PHE A O 1
ATOM 1868 N N . ALA A 1 247 ? 13.621 20.582 -7.465 1.00 47.59 247 ALA A N 1
ATOM 1869 C CA . ALA A 1 247 ? 14.615 19.964 -8.339 1.00 47.59 247 ALA A CA 1
ATOM 1870 C C . ALA A 1 247 ? 15.238 18.708 -7.699 1.00 47.59 247 ALA A C 1
ATOM 1872 O O . ALA A 1 247 ? 15.422 17.699 -8.373 1.00 47.59 247 ALA A O 1
ATOM 1873 N N . HIS A 1 248 ? 15.482 18.732 -6.381 1.00 47.38 248 HIS A N 1
ATOM 1874 C CA . HIS A 1 248 ? 15.992 17.573 -5.643 1.00 47.38 248 HIS A CA 1
ATOM 1875 C C . HIS A 1 248 ? 14.950 16.449 -5.500 1.00 47.38 248 HIS A C 1
ATOM 1877 O O . HIS A 1 248 ? 15.285 15.270 -5.608 1.00 47.38 248 HIS A O 1
ATOM 1883 N N . THR A 1 249 ? 13.680 16.794 -5.258 1.00 57.09 249 THR A N 1
ATOM 1884 C CA . THR A 1 249 ? 12.599 15.798 -5.126 1.00 57.09 249 THR A CA 1
ATO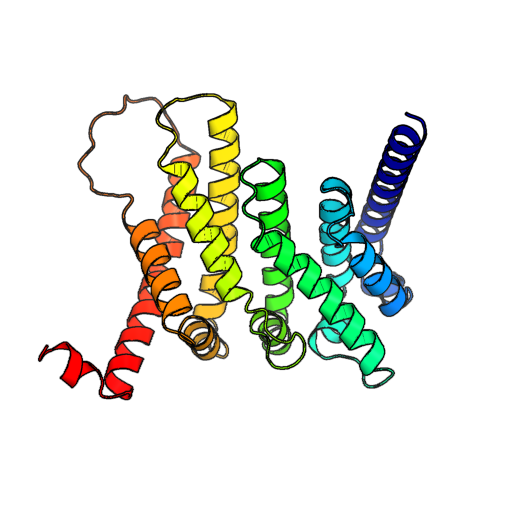M 1885 C C . THR A 1 249 ? 12.319 15.121 -6.465 1.00 57.09 249 THR A C 1
ATOM 1887 O O . THR A 1 249 ? 12.134 13.908 -6.510 1.00 57.09 249 THR A O 1
ATOM 1890 N N . ASP A 1 250 ? 12.365 15.882 -7.556 1.00 70.00 250 ASP A N 1
ATOM 1891 C CA . ASP A 1 250 ? 12.199 15.359 -8.908 1.00 70.00 250 ASP A CA 1
ATOM 1892 C C . ASP A 1 250 ? 13.391 14.485 -9.316 1.00 70.00 250 ASP A C 1
ATOM 1894 O O . ASP A 1 250 ? 13.180 13.399 -9.849 1.00 70.00 250 ASP A O 1
ATOM 1898 N N . ALA A 1 251 ? 14.631 14.882 -8.999 1.00 80.50 251 ALA A N 1
ATOM 1899 C CA . ALA A 1 251 ? 15.819 14.066 -9.267 1.00 80.50 251 ALA A CA 1
ATOM 1900 C C . ALA A 1 251 ? 15.775 12.713 -8.539 1.00 80.50 251 ALA A C 1
ATOM 1902 O O . ALA A 1 251 ? 16.051 11.676 -9.142 1.00 80.50 251 ALA A O 1
ATOM 1903 N N . GLU A 1 252 ? 15.376 12.703 -7.264 1.00 86.44 252 GLU A N 1
ATOM 1904 C CA . GLU A 1 252 ? 15.238 11.460 -6.508 1.00 86.44 252 GLU A CA 1
ATOM 1905 C C . GLU A 1 252 ? 14.110 10.573 -7.050 1.00 86.44 252 GLU A C 1
ATOM 1907 O O . GLU A 1 252 ? 14.305 9.371 -7.214 1.00 86.44 252 GLU A O 1
ATOM 1912 N N . ILE A 1 253 ? 12.945 11.146 -7.372 1.00 88.06 253 ILE A N 1
ATOM 1913 C CA . ILE A 1 253 ? 11.836 10.399 -7.984 1.00 88.06 253 ILE A CA 1
ATOM 1914 C C . ILE A 1 253 ? 12.271 9.788 -9.318 1.00 88.06 253 ILE A C 1
ATOM 1916 O O . ILE A 1 253 ? 11.968 8.624 -9.583 1.00 88.06 253 ILE A O 1
ATOM 1920 N N . ILE A 1 254 ? 13.000 10.544 -10.143 1.00 85.62 254 ILE A N 1
ATOM 1921 C CA . ILE A 1 254 ? 13.532 10.066 -11.423 1.00 85.62 254 ILE A CA 1
ATOM 1922 C C . ILE A 1 254 ? 14.487 8.893 -11.201 1.00 85.62 254 ILE A C 1
ATOM 1924 O O . ILE A 1 254 ? 14.372 7.882 -11.895 1.00 85.62 254 ILE A O 1
ATOM 1928 N N . GLU A 1 255 ? 15.399 8.992 -10.234 1.00 90.25 255 GLU A N 1
ATOM 1929 C CA . GLU A 1 255 ? 16.350 7.918 -9.950 1.00 90.25 255 GLU A CA 1
ATOM 1930 C C . GLU A 1 255 ? 15.648 6.671 -9.398 1.00 90.25 255 GLU A C 1
ATOM 1932 O O . GLU A 1 255 ? 15.882 5.564 -9.886 1.00 90.25 255 GLU A O 1
ATOM 1937 N N . LEU A 1 256 ? 14.709 6.836 -8.462 1.00 92.88 256 LEU A N 1
ATOM 1938 C CA . LEU A 1 256 ? 13.875 5.741 -7.961 1.00 92.88 256 LEU A CA 1
ATOM 1939 C C . LEU A 1 256 ? 13.088 5.068 -9.095 1.00 92.88 256 LEU A C 1
ATOM 1941 O O . LEU A 1 256 ? 13.033 3.836 -9.164 1.00 92.88 256 LEU A O 1
ATOM 1945 N N . ALA A 1 257 ? 12.510 5.851 -10.007 1.00 90.94 257 ALA A N 1
ATOM 1946 C CA . ALA A 1 257 ? 11.799 5.333 -11.168 1.00 90.94 257 ALA A CA 1
ATOM 1947 C C . ALA A 1 257 ? 12.741 4.577 -12.114 1.00 90.94 257 ALA A C 1
ATOM 1949 O O . ALA A 1 257 ? 12.409 3.479 -12.560 1.00 90.94 257 ALA A O 1
ATOM 1950 N N . ARG A 1 258 ? 13.938 5.114 -12.382 1.00 91.38 258 ARG A N 1
ATOM 1951 C CA . ARG A 1 258 ? 14.953 4.493 -13.245 1.00 91.38 258 ARG A CA 1
ATOM 1952 C C . ARG A 1 258 ? 15.446 3.164 -12.676 1.00 91.38 258 ARG A C 1
ATOM 1954 O O . ARG A 1 258 ? 15.546 2.183 -13.418 1.00 91.38 258 ARG A O 1
ATOM 1961 N N . LEU A 1 259 ? 15.726 3.113 -11.375 1.00 94.75 259 LEU A N 1
ATOM 1962 C CA . LEU A 1 259 ? 16.157 1.899 -10.681 1.00 94.75 259 LEU A CA 1
ATOM 1963 C C . LEU A 1 259 ? 15.081 0.817 -10.745 1.00 94.75 259 LEU A C 1
ATOM 1965 O O . LEU A 1 259 ? 15.368 -0.325 -11.111 1.00 94.75 259 LEU A O 1
ATOM 1969 N N . PHE A 1 260 ? 13.837 1.184 -10.445 1.00 95.56 260 PHE A N 1
ATOM 1970 C CA . PHE A 1 260 ? 12.719 0.252 -10.499 1.00 95.56 260 PHE A CA 1
ATOM 1971 C C . PHE A 1 260 ? 12.474 -0.251 -11.927 1.00 95.56 260 PHE A C 1
ATOM 1973 O O . PHE A 1 260 ? 12.423 -1.459 -12.158 1.00 95.56 260 PHE A O 1
ATOM 1980 N N . ARG A 1 261 ? 12.434 0.666 -12.902 1.00 94.00 261 ARG A N 1
ATOM 1981 C CA . ARG A 1 261 ? 12.306 0.368 -14.332 1.00 94.00 261 ARG A CA 1
ATOM 1982 C C . ARG A 1 261 ? 13.355 -0.634 -14.805 1.00 94.00 261 ARG A C 1
ATOM 1984 O O . ARG A 1 261 ? 13.015 -1.591 -15.494 1.00 94.00 261 ARG A O 1
ATOM 1991 N N . THR A 1 262 ? 14.620 -0.407 -14.452 1.00 94.25 262 THR A N 1
ATOM 1992 C CA . THR A 1 262 ? 15.736 -1.270 -14.864 1.00 94.25 262 THR A CA 1
ATOM 1993 C C . THR A 1 262 ? 15.524 -2.703 -14.381 1.00 94.25 262 THR A C 1
ATOM 1995 O O . THR A 1 262 ? 15.640 -3.638 -15.169 1.00 94.25 262 THR A O 1
ATOM 1998 N N . ARG A 1 263 ? 15.137 -2.882 -13.111 1.00 94.75 263 ARG A N 1
ATOM 1999 C CA . ARG A 1 263 ? 14.856 -4.209 -12.539 1.00 94.75 263 ARG A CA 1
ATOM 2000 C C . ARG A 1 263 ? 13.651 -4.874 -13.197 1.00 94.75 263 ARG A C 1
ATOM 2002 O O . ARG A 1 263 ? 13.721 -6.047 -13.551 1.00 94.75 263 ARG A O 1
ATOM 2009 N N . PHE A 1 264 ? 12.574 -4.117 -13.395 1.00 94.56 264 PHE A N 1
ATOM 2010 C CA . PHE A 1 264 ? 11.352 -4.626 -14.008 1.00 94.56 264 PHE A CA 1
ATOM 2011 C C . PHE A 1 264 ? 11.583 -5.110 -15.446 1.00 94.56 264 PHE A C 1
ATOM 2013 O O . PHE A 1 264 ? 11.213 -6.234 -15.774 1.00 94.56 264 PHE A O 1
ATOM 2020 N N . PHE A 1 265 ? 12.250 -4.317 -16.292 1.00 92.38 265 PHE A N 1
ATOM 2021 C CA . PHE A 1 265 ? 12.534 -4.727 -17.671 1.00 92.38 265 PHE A CA 1
ATOM 2022 C C . PHE A 1 265 ? 13.561 -5.855 -17.766 1.00 92.38 265 PHE A C 1
ATOM 2024 O O . PHE A 1 265 ? 13.408 -6.716 -18.629 1.00 92.38 265 PHE A O 1
ATOM 2031 N N . ALA A 1 266 ? 14.566 -5.892 -16.884 1.00 93.19 266 ALA A N 1
ATOM 2032 C CA . ALA A 1 266 ? 15.489 -7.023 -16.820 1.00 93.19 266 ALA A CA 1
ATOM 2033 C C . ALA A 1 266 ? 14.730 -8.330 -16.536 1.00 93.19 266 ALA A C 1
ATOM 2035 O O . ALA A 1 266 ? 14.919 -9.324 -17.232 1.00 93.19 266 ALA A O 1
ATOM 2036 N N . PHE A 1 267 ? 13.806 -8.308 -15.574 1.00 92.75 267 PHE A N 1
ATOM 2037 C CA . PHE A 1 267 ? 12.969 -9.459 -15.251 1.00 92.75 267 PHE A CA 1
ATOM 2038 C C . PHE A 1 267 ? 11.992 -9.829 -16.374 1.00 92.75 267 PHE A C 1
ATOM 2040 O O . PHE A 1 267 ? 11.893 -10.999 -16.737 1.00 92.75 267 PHE A O 1
ATOM 2047 N N . LEU A 1 268 ? 11.312 -8.844 -16.970 1.00 89.56 268 LEU A N 1
ATOM 2048 C CA . LEU A 1 268 ? 10.390 -9.069 -18.086 1.00 89.56 268 LEU A CA 1
ATOM 2049 C C . LEU A 1 268 ? 11.111 -9.685 -19.296 1.00 89.56 268 LEU A C 1
ATOM 2051 O O . LEU A 1 268 ? 10.606 -10.635 -19.889 1.00 89.56 268 LEU A O 1
ATOM 2055 N N . GLY A 1 269 ? 12.310 -9.191 -19.622 1.00 84.88 269 GLY A N 1
ATOM 2056 C CA . GLY A 1 269 ? 13.165 -9.755 -20.667 1.00 84.88 269 GLY A CA 1
ATOM 2057 C C . GLY A 1 269 ? 13.554 -11.205 -20.375 1.00 84.88 269 GLY A C 1
ATOM 2058 O O . GLY A 1 269 ? 13.359 -12.070 -21.225 1.00 84.88 269 GLY A O 1
ATOM 2059 N N . CYS A 1 270 ? 14.012 -11.498 -19.153 1.00 77.88 270 CYS A N 1
ATOM 2060 C CA . CYS A 1 270 ? 14.316 -12.866 -18.726 1.00 77.88 270 CYS A CA 1
ATOM 2061 C C . CYS A 1 270 ? 13.098 -13.798 -18.824 1.00 77.88 270 CYS A C 1
ATOM 2063 O O . CYS A 1 270 ? 13.233 -14.921 -19.304 1.00 77.88 270 CYS A O 1
ATOM 2065 N N . ASN A 1 271 ? 11.904 -13.342 -18.436 1.00 75.50 271 ASN A N 1
ATOM 2066 C CA . ASN A 1 271 ? 10.677 -14.137 -18.534 1.00 75.50 271 ASN A CA 1
ATOM 2067 C C . ASN A 1 271 ? 10.235 -14.387 -19.979 1.00 75.50 271 ASN A C 1
ATOM 2069 O O . ASN A 1 271 ? 9.752 -15.474 -20.295 1.00 75.50 271 ASN A O 1
ATOM 2073 N N . LEU A 1 272 ? 10.395 -13.411 -20.876 1.00 71.25 272 LEU A N 1
ATOM 2074 C CA . LEU A 1 272 ? 10.094 -13.579 -22.303 1.00 71.25 272 LEU A CA 1
ATOM 2075 C C . LEU A 1 272 ? 11.051 -14.572 -22.976 1.00 71.25 272 LEU A C 1
ATOM 2077 O O . LEU A 1 272 ? 10.620 -15.361 -23.818 1.00 71.25 272 LEU A O 1
ATOM 2081 N N . ILE A 1 273 ? 12.323 -14.573 -22.564 1.00 68.31 273 ILE A N 1
ATOM 2082 C CA . ILE A 1 273 ? 13.322 -15.560 -22.992 1.00 68.31 273 ILE A CA 1
ATOM 2083 C C . ILE A 1 273 ? 12.970 -16.947 -22.431 1.00 68.31 273 ILE A C 1
ATOM 2085 O O . ILE A 1 273 ? 12.884 -17.909 -23.188 1.00 68.31 273 ILE A O 1
ATOM 2089 N N . ALA A 1 274 ? 12.691 -17.050 -21.128 1.00 61.94 274 ALA A N 1
ATOM 2090 C CA . ALA A 1 274 ? 12.379 -18.314 -20.457 1.00 61.94 274 ALA A CA 1
ATOM 2091 C C . ALA A 1 274 ? 11.057 -18.953 -20.924 1.00 61.94 274 ALA A C 1
ATOM 2093 O O . ALA A 1 274 ? 10.928 -20.172 -20.922 1.00 61.94 274 ALA A O 1
ATOM 2094 N N . SER A 1 275 ? 10.080 -18.146 -21.348 1.00 61.69 275 SER A N 1
ATOM 2095 C CA . SER A 1 275 ? 8.799 -18.626 -21.887 1.00 61.69 275 SER A CA 1
ATOM 2096 C C . SER A 1 275 ? 8.834 -18.953 -23.386 1.00 61.69 275 SER A C 1
ATOM 2098 O O . SER A 1 275 ? 7.797 -19.301 -23.947 1.00 61.69 275 SER A O 1
ATOM 2100 N N . GLY A 1 276 ? 9.986 -18.817 -24.057 1.00 48.78 276 GLY A N 1
ATOM 2101 C CA . GLY A 1 276 ? 10.134 -19.074 -25.497 1.00 48.78 276 GLY A CA 1
ATOM 2102 C C . GLY A 1 276 ? 9.400 -18.077 -26.407 1.00 48.78 276 GLY A C 1
ATOM 2103 O O . GLY A 1 276 ? 9.443 -18.205 -27.629 1.00 48.78 276 GLY A O 1
ATOM 2104 N N . LYS A 1 277 ? 8.752 -17.051 -25.840 1.00 53.69 277 LYS A N 1
ATOM 2105 C CA . LYS A 1 277 ? 7.915 -16.079 -26.567 1.00 53.69 277 LYS A CA 1
ATOM 2106 C C . LYS A 1 277 ? 8.715 -15.032 -27.345 1.00 53.69 277 LYS A C 1
ATOM 2108 O O . LYS A 1 277 ? 8.133 -14.306 -28.151 1.00 53.69 277 LYS A O 1
ATOM 2113 N N . LEU A 1 278 ? 10.038 -14.972 -27.157 1.00 46.97 278 LEU A N 1
ATOM 2114 C CA . LEU A 1 278 ? 10.915 -14.097 -27.941 1.00 46.97 278 LEU A CA 1
ATOM 2115 C C . LEU A 1 278 ? 10.950 -14.489 -29.433 1.00 46.97 278 LEU A C 1
ATOM 2117 O O . LEU A 1 278 ? 11.086 -13.617 -30.285 1.00 46.97 278 LEU A O 1
ATOM 2121 N N . LEU A 1 279 ? 10.760 -15.775 -29.761 1.00 39.72 279 LEU A N 1
ATOM 2122 C CA . LEU A 1 279 ? 10.738 -16.246 -31.153 1.00 39.72 279 LEU A CA 1
ATOM 2123 C C . LEU A 1 279 ? 9.427 -15.920 -31.884 1.00 39.72 279 LEU A C 1
ATOM 2125 O O . LEU A 1 279 ? 9.432 -15.792 -33.101 1.00 39.72 279 LEU A O 1
ATOM 2129 N N . THR A 1 280 ? 8.321 -15.709 -31.167 1.00 44.59 280 THR A N 1
ATOM 2130 C CA . THR A 1 280 ? 7.035 -15.300 -31.765 1.00 44.59 280 THR A CA 1
ATOM 2131 C C . THR A 1 280 ? 6.867 -13.786 -31.903 1.00 44.59 280 THR A C 1
ATOM 2133 O O . THR A 1 280 ? 6.061 -13.349 -32.714 1.00 44.59 280 THR A O 1
ATOM 2136 N N . ALA A 1 281 ? 7.613 -12.982 -31.137 1.00 41.31 281 ALA A N 1
ATOM 2137 C CA . ALA A 1 281 ? 7.544 -11.516 -31.198 1.00 41.31 281 ALA A CA 1
ATOM 2138 C C . ALA A 1 281 ? 8.535 -10.889 -32.199 1.00 41.31 281 ALA A C 1
ATOM 2140 O O . ALA A 1 281 ? 8.425 -9.707 -32.502 1.00 41.31 281 ALA A O 1
ATOM 2141 N N . LEU A 1 282 ? 9.503 -11.663 -32.703 1.00 35.28 282 LEU A N 1
ATOM 2142 C CA . LEU A 1 282 ? 10.438 -11.231 -33.752 1.00 35.28 282 LEU A CA 1
ATOM 2143 C C . LEU A 1 282 ? 10.011 -11.672 -35.167 1.00 35.28 282 LEU A C 1
ATOM 2145 O O . LEU A 1 282 ? 10.691 -11.328 -36.129 1.00 35.28 282 LEU A O 1
ATOM 2149 N N . PHE A 1 283 ? 8.896 -12.400 -35.299 1.00 37.28 283 PHE A N 1
ATOM 2150 C CA . PHE A 1 283 ? 8.386 -12.921 -36.577 1.00 37.28 283 PHE A CA 1
ATOM 2151 C C . PHE A 1 283 ? 6.892 -12.634 -36.836 1.00 37.28 283 PHE A C 1
ATOM 2153 O O . PHE A 1 283 ? 6.297 -13.298 -37.678 1.00 37.28 283 PHE A O 1
ATOM 2160 N N . ASN A 1 284 ? 6.297 -11.640 -36.163 1.00 33.50 284 ASN A N 1
ATOM 2161 C CA . ASN A 1 284 ? 4.987 -11.072 -36.521 1.00 33.50 284 ASN A CA 1
ATOM 2162 C C . ASN A 1 284 ? 5.007 -9.549 -36.416 1.00 33.50 284 ASN A C 1
ATOM 2164 O O . ASN A 1 284 ? 5.426 -9.055 -35.345 1.00 33.50 284 ASN A O 1
#

Organism: Dioscorea cayennensis subsp. rotundata (NCBI:txid55577)

InterPro domains:
  IPR044952 Protein SENSITIVE TO UV 2 [PTHR35761] (1-270)

Sequence (284 aa):
MQQIASGKVEQKAQILAFSIMNLIWSQSEPNVVREKTGLLPLLECMSQLLQKDAGLLVQMHAVRLLFSVLNCPKVLLMLNCGTSQDISALEGVISCVLEGLARTLVQARTGPQDVKYQKQVIILLAFIASSGKSGFDVLISSGRNKGVNFLELIMQVLSSGMNTAEIADSVNFEDLDLHKLRSSLVREALILLNRLASHPALSKFTLEALTCSNTVTSLTVDVVTRLCRKNKPGSKNAGAGRITNFAHTDAEIIELARLFRTRFFAFLGCNLIASGKLLTALFN

Solvent-accessible surface area (backbone atoms only — not comparable to full-atom values): 15773 Å² total; per-residue (Å²): 113,67,71,62,51,51,54,55,52,50,53,50,51,51,46,51,52,45,52,51,49,44,51,53,55,74,74,43,61,48,72,68,56,58,66,69,49,56,64,60,70,52,41,47,51,43,26,59,37,37,34,88,87,37,53,69,69,47,30,46,49,41,53,54,39,51,48,61,55,43,67,16,68,69,54,38,46,40,72,44,69,55,51,99,70,65,49,70,64,53,49,50,34,52,34,44,36,50,52,26,56,48,51,56,45,67,51,93,56,88,48,68,67,45,43,52,42,40,35,51,51,50,53,44,51,45,54,44,41,66,70,41,70,47,22,41,34,67,39,62,32,72,82,72,39,96,80,53,45,48,65,54,38,50,46,52,42,51,43,54,59,50,66,63,61,77,71,65,86,68,94,48,74,70,56,52,56,44,47,52,47,46,54,52,34,49,39,55,49,38,51,43,51,37,54,40,53,67,31,92,88,40,18,65,61,47,52,46,67,44,53,71,41,72,66,47,30,51,51,46,52,50,41,45,50,56,59,60,57,84,70,70,96,72,79,88,78,74,76,92,86,77,70,78,72,56,54,56,54,51,51,50,41,40,50,41,36,48,56,41,40,53,55,51,51,53,50,53,52,52,49,35,57,75,67,59,49,53,68,62,65,75,72,109

Secondary structure (DSSP, 8-state):
-HHHHHHHHHHHHHHHHHHHHHHHHHHS-TTTHHHHS-HHHHHHHHHHHTSTTS-HHHHHHHHHHHHHHHTSHHHHHHHHH--SSSHHHHHHHHHHHHHHHHHHHHS---SHHHHHHHHHHHHHHHHHGGG-HHHHHHHHTSSSSTT--HHHHHHHHHHHHHHTTSS--S--HHHHHHHHHHHHHHHHHHHHHHHHHH-TTTHHHHHHHTSSSHHHHHHHHHHHHHHTTS--TT---S-TT--SHHHHHHHHHHHHHHHHHHHHHHHHHHHHHHTTTHHHHS--

Foldseek 3Di:
DVVVVVVVVVLVVLLVVLVVLLVCLVPDDLAPPLVVPDLLVLLLVLLVCLDPPHDLSSPLSSLSNVLSSCVRVVSLCCLLPNDPPPRPSSLVSSLSNLVSLLVLLPDLDLDLSSLVSLLSSLVSLLVLCVNDPSSVCSQLVVDRHPPRNNLLSLLVSLVSLLVVVVPPPDDDPSVVVSVVSSLSSLLSSLVSLLCQCVDPVRNLVSLCSCVVDPVSVVSLCVSLVVLQPPDPPPPPDDDPDDDPPVVVSSVSSNVSSVSSSVSNVVVVVVVCVVVVVVVVVVPD

pLDDT: mean 76.45, std 17.39, range [33.5, 96.5]

Nearest PDB structures (foldseek):
  7uwi-assembly1_A  TM=2.250E-01  e=1.255E-01  Homo sapiens
  6x36-assembly1_E  TM=4.804E-01  e=6.261E+00  Sus scrofa
  8eic-assembly1_A  TM=2.330E-01  e=2.408E+00  Homo sapiens